Protein AF-0000000084650261 (afdb_homodimer)

Organism: NCBI:txid1178482

Foldseek 3Di:
DAEAAAAADDQVVCVQFFFKDFPVPADWDADPVRPDIDRPDRGDWFAADAPKDKDKDKDWDFADDPQDKDFKWKFFQGTKKKKFWPQLWKWKKWWAGADPDGDSVRIHMHIYRSGMMTIGGHRIIIHPTHTHDGTTMIIMMMMDDDDDGMDMDTDTYTYHYD/DAEAAAAADDQVVCVQFFFKDFPVPADWDADPVRPDIDRPDRGDWFAADAPKDKDKDKDWDFADDPQDKDFKWKFFQGIKKKKFWPQLWKWKKWWAHADPDGDSVRIHMHIYRSGMMTIGGHRIIIHPTHTHDGTTMIIMMMMDDDDDGMDMDTDTYTYHYD

Solvent-accessible surface area (backbone atoms only — not comparable to full-atom values): 16432 Å² total; per-residue (Å²): 118,47,79,41,61,21,37,81,65,44,53,77,83,38,50,82,39,32,30,52,35,43,77,90,83,47,68,66,48,69,38,81,93,60,48,23,37,35,25,67,62,42,33,82,66,40,54,44,74,52,77,39,38,58,30,32,27,37,39,40,31,54,44,55,64,84,67,37,74,39,63,43,35,32,25,25,67,38,18,13,44,29,44,32,41,39,72,46,40,30,34,50,45,40,36,29,56,57,66,96,64,83,55,78,88,58,50,47,41,25,31,44,85,13,74,43,24,41,24,38,33,50,27,21,30,27,47,73,91,38,28,41,93,39,72,30,48,26,46,29,45,30,53,42,55,61,76,91,51,71,49,76,46,80,41,52,32,39,36,39,79,106,118,47,79,43,61,21,37,80,64,46,53,78,83,38,50,81,38,34,29,54,36,45,75,90,82,47,69,67,48,69,37,82,93,60,48,23,37,36,26,67,62,43,35,82,66,40,55,45,74,52,76,38,36,60,31,31,29,37,40,41,31,55,44,54,62,84,67,36,75,40,61,42,34,32,25,24,68,38,18,13,46,28,45,32,40,38,74,46,40,30,34,50,44,40,37,28,55,56,64,96,63,83,55,77,87,59,50,47,41,26,31,44,84,14,75,44,23,39,25,37,33,51,27,22,31,27,47,74,91,38,28,40,92,40,74,28,47,25,46,30,45,31,52,43,56,61,78,90,51,71,48,74,46,80,42,51,34,40,36,40,79,109

Structure (mmCIF, N/CA/C/O backbone):
data_AF-0000000084650261-model_v1
#
loop_
_entity.id
_entity.type
_entity.pdbx_description
1 polymer 'Ureidoglycolate hydrolase'
#
loop_
_atom_site.group_PDB
_atom_site.id
_atom_site.type_symbol
_atom_site.label_atom_id
_atom_site.label_alt_id
_atom_site.label_comp_id
_atom_site.label_asym_id
_atom_site.label_entity_id
_atom_site.label_seq_id
_atom_site.pdbx_PDB_ins_code
_atom_site.Cartn_x
_atom_site.Cartn_y
_atom_site.Cartn_z
_atom_site.occupancy
_atom_site.B_iso_or_equiv
_atom_site.auth_seq_id
_atom_site.auth_comp_id
_atom_site.auth_asym_id
_atom_site.auth_atom_id
_atom_site.pdbx_PDB_model_num
ATOM 1 N N . MET A 1 1 ? 2.414 32.781 14.336 1 93.25 1 MET A N 1
ATOM 2 C CA . MET A 1 1 ? 2.82 31.625 13.562 1 93.25 1 MET A CA 1
ATOM 3 C C . MET A 1 1 ? 3.385 30.531 14.477 1 93.25 1 MET A C 1
ATOM 5 O O . MET A 1 1 ? 4.266 30.812 15.297 1 93.25 1 MET A O 1
ATOM 9 N N . LEU A 1 2 ? 2.787 29.422 14.422 1 97.56 2 LEU A N 1
ATOM 10 C CA . LEU A 1 2 ? 3.229 28.297 15.242 1 97.56 2 LEU A CA 1
ATOM 11 C C . LEU A 1 2 ? 4.586 27.781 14.773 1 97.56 2 LEU A C 1
ATOM 13 O O . LEU A 1 2 ? 4.805 27.594 13.57 1 97.56 2 LEU A O 1
ATOM 17 N N . GLU A 1 3 ? 5.5 27.672 15.68 1 98.31 3 GLU A N 1
ATOM 18 C CA . GLU A 1 3 ? 6.816 27.109 15.383 1 98.31 3 GLU A CA 1
ATOM 19 C C . GLU A 1 3 ? 6.918 25.656 15.875 1 98.31 3 GLU A C 1
ATOM 21 O O . GLU A 1 3 ? 6.738 25.391 17.062 1 98.31 3 GLU A O 1
ATOM 26 N N . LEU A 1 4 ? 7.246 24.766 14.969 1 98.62 4 LEU A N 1
ATOM 27 C CA . LEU A 1 4 ? 7.332 23.359 15.312 1 98.62 4 LEU A CA 1
ATOM 28 C C . LEU A 1 4 ? 8.695 22.781 14.938 1 98.62 4 LEU A C 1
ATOM 30 O O . LEU A 1 4 ? 9.25 23.125 13.891 1 98.62 4 LEU A O 1
ATOM 34 N N . VAL A 1 5 ? 9.203 21.922 15.797 1 98.62 5 VAL A N 1
ATOM 35 C CA . VAL A 1 5 ? 10.352 21.078 15.477 1 98.62 5 VAL A CA 1
ATOM 36 C C . VAL A 1 5 ? 9.906 19.625 15.305 1 98.62 5 VAL A C 1
ATOM 38 O O . VAL A 1 5 ? 9.422 19.016 16.25 1 98.62 5 VAL A O 1
ATOM 41 N N . ALA A 1 6 ? 10.078 19.109 14.125 1 98.75 6 ALA A N 1
ATOM 42 C CA . ALA A 1 6 ? 9.664 17.734 13.859 1 98.75 6 ALA A CA 1
ATOM 43 C C . ALA A 1 6 ? 10.508 16.75 14.656 1 98.75 6 ALA A C 1
ATOM 45 O O . ALA A 1 6 ? 11.742 16.812 14.633 1 98.75 6 ALA A O 1
ATOM 46 N N . GLN A 1 7 ? 9.867 15.914 15.32 1 98.5 7 GLN A N 1
ATOM 47 C CA . GLN A 1 7 ? 10.531 14.852 16.078 1 98.5 7 GLN A CA 1
ATOM 48 C C . GLN A 1 7 ? 10.547 13.547 15.289 1 98.5 7 GLN A C 1
ATOM 50 O O . GLN A 1 7 ? 9.719 13.344 14.398 1 98.5 7 GLN A O 1
ATOM 55 N N . PRO A 1 8 ? 11.508 12.617 15.656 1 98.56 8 PRO A N 1
ATOM 56 C CA . PRO A 1 8 ? 11.445 11.305 15.016 1 98.56 8 PRO A CA 1
ATOM 57 C C . PRO A 1 8 ? 10.102 10.609 15.219 1 98.56 8 PRO A C 1
ATOM 59 O O . PRO A 1 8 ? 9.539 10.664 16.312 1 98.56 8 PRO A O 1
ATOM 62 N N . LEU A 1 9 ? 9.609 9.984 14.227 1 98.75 9 LEU A N 1
ATOM 63 C CA . LEU A 1 9 ? 8.312 9.32 14.273 1 98.75 9 LEU A CA 1
ATOM 64 C C . LEU A 1 9 ? 8.391 8.016 15.055 1 98.75 9 LEU A C 1
ATOM 66 O O . LEU A 1 9 ? 9.266 7.188 14.797 1 98.75 9 LEU A O 1
ATOM 70 N N . THR A 1 10 ? 7.531 7.859 15.992 1 98.5 10 THR A N 1
ATOM 71 C CA . THR A 1 10 ? 7.348 6.59 16.688 1 98.5 10 THR A CA 1
ATOM 72 C C . THR A 1 10 ? 5.867 6.23 16.781 1 98.5 10 THR A C 1
ATOM 74 O O . THR A 1 10 ? 5.012 7.117 16.781 1 98.5 10 THR A O 1
ATOM 77 N N . ALA A 1 11 ? 5.617 4.945 16.891 1 98.31 11 ALA A N 1
ATOM 78 C CA . ALA A 1 11 ? 4.234 4.492 17 1 98.31 11 ALA A CA 1
ATOM 79 C C . ALA A 1 11 ? 3.57 5.066 18.25 1 98.31 11 ALA A C 1
ATOM 81 O O . ALA A 1 11 ? 2.408 5.477 18.219 1 98.31 11 ALA A O 1
ATOM 82 N N . GLU A 1 12 ? 4.301 5.074 19.281 1 97.94 12 GLU A N 1
ATOM 83 C CA . GLU A 1 12 ? 3.758 5.566 20.547 1 97.94 12 GLU A CA 1
ATOM 84 C C . GLU A 1 12 ? 3.385 7.043 20.438 1 97.94 12 GLU A C 1
ATOM 86 O O . GLU A 1 12 ? 2.279 7.438 20.812 1 97.94 12 GLU A O 1
ATOM 91 N N . ALA A 1 13 ? 4.242 7.891 19.953 1 98.12 13 ALA A N 1
ATOM 92 C CA . ALA A 1 13 ? 4.027 9.336 19.891 1 98.12 13 ALA A CA 1
ATOM 93 C C . ALA A 1 13 ? 2.928 9.68 18.891 1 98.12 13 ALA A C 1
ATOM 95 O O . ALA A 1 13 ? 2.295 10.734 18.984 1 98.12 13 ALA A O 1
ATOM 96 N N . PHE A 1 14 ? 2.656 8.758 17.969 1 98.62 14 PHE A N 1
ATOM 97 C CA . PHE A 1 14 ? 1.738 9.031 16.875 1 98.62 14 PHE A CA 1
ATOM 98 C C . PHE A 1 14 ? 0.378 8.398 17.125 1 98.62 14 PHE A C 1
ATOM 100 O O . PHE A 1 14 ? -0.564 8.602 16.359 1 98.62 14 PHE A O 1
ATOM 107 N N . SER A 1 15 ? 0.215 7.66 18.172 1 97.94 15 SER A N 1
ATOM 108 C CA . SER A 1 15 ? -0.92 6.781 18.438 1 97.94 15 SER A CA 1
ATOM 109 C C . SER A 1 15 ? -2.229 7.562 18.484 1 97.94 15 SER A C 1
ATOM 111 O O . SER A 1 15 ? -3.291 7.027 18.156 1 97.94 15 SER A O 1
ATOM 113 N N . ALA A 1 16 ? -2.189 8.828 18.844 1 97.5 16 ALA A N 1
ATOM 114 C CA . ALA A 1 16 ? -3.398 9.641 18.953 1 97.5 16 ALA A CA 1
ATOM 115 C C . ALA A 1 16 ? -3.92 10.039 17.578 1 97.5 16 ALA A C 1
ATOM 117 O O . ALA A 1 16 ? -5.062 10.477 17.438 1 97.5 16 ALA A O 1
ATOM 118 N N . PHE A 1 17 ? -3.133 9.898 16.562 1 98.75 17 PHE A N 1
ATOM 119 C CA . PHE A 1 17 ? -3.438 10.453 15.258 1 98.75 17 PHE A CA 1
ATOM 120 C C . PHE A 1 17 ? -3.699 9.344 14.242 1 98.75 17 PHE A C 1
ATOM 122 O O . PHE A 1 17 ? -4.348 9.578 13.219 1 98.75 17 PHE A O 1
ATOM 129 N N . GLY A 1 18 ? -3.146 8.195 14.492 1 98.56 18 GLY A N 1
ATOM 130 C CA . GLY A 1 18 ? -3.229 7.098 13.547 1 98.56 18 GLY A CA 1
ATOM 131 C C . GLY A 1 18 ? -2.205 6.008 13.797 1 98.56 18 GLY A C 1
ATOM 132 O O . GLY A 1 18 ? -1.921 5.672 14.953 1 98.56 18 GLY A O 1
ATOM 133 N N . ASP A 1 19 ? -1.792 5.418 12.703 1 98.75 19 ASP A N 1
ATOM 134 C CA . ASP A 1 19 ? -0.908 4.262 12.789 1 98.75 19 ASP A CA 1
ATOM 135 C C . ASP A 1 19 ? 0.419 4.531 12.078 1 98.75 19 ASP A C 1
ATOM 137 O O . ASP A 1 19 ? 0.452 5.203 11.047 1 98.75 19 ASP A O 1
ATOM 141 N N . VAL A 1 20 ? 1.504 3.994 12.688 1 98.88 20 VAL A N 1
ATOM 142 C CA . VAL A 1 20 ? 2.777 3.926 11.984 1 98.88 20 VAL A CA 1
ATOM 143 C C . VAL A 1 20 ? 2.93 2.557 11.32 1 98.88 20 VAL A C 1
ATOM 145 O O . VAL A 1 20 ? 2.707 1.525 11.961 1 98.88 20 VAL A O 1
ATOM 148 N N . ILE A 1 21 ? 3.184 2.527 10.07 1 98.81 21 ILE A N 1
ATOM 149 C CA . ILE A 1 21 ? 3.424 1.312 9.305 1 98.81 21 ILE A CA 1
ATOM 150 C C . ILE A 1 21 ? 4.926 1.053 9.203 1 98.81 21 ILE A C 1
ATOM 152 O O . ILE A 1 21 ? 5.633 1.74 8.461 1 98.81 21 ILE A O 1
ATOM 156 N N . ASP A 1 22 ? 5.363 0.101 9.953 1 98.5 22 ASP A N 1
ATOM 157 C CA . ASP A 1 22 ? 6.785 -0.201 10.094 1 98.5 22 ASP A CA 1
ATOM 158 C C . ASP A 1 22 ? 7.004 -1.657 10.5 1 98.5 22 ASP A C 1
ATOM 160 O O . ASP A 1 22 ? 6.594 -2.072 11.586 1 98.5 22 ASP A O 1
ATOM 164 N N . SER A 1 23 ? 7.668 -2.41 9.617 1 97.75 23 SER A N 1
ATOM 165 C CA . SER A 1 23 ? 7.836 -3.838 9.875 1 97.75 23 SER A CA 1
ATOM 166 C C . SER A 1 23 ? 8.938 -4.094 10.891 1 97.75 23 SER A C 1
ATOM 168 O O . SER A 1 23 ? 9.078 -5.207 11.406 1 97.75 23 SER A O 1
ATOM 170 N N . ARG A 1 24 ? 9.711 -3.125 11.234 1 97.38 24 ARG A N 1
ATOM 171 C CA . ARG A 1 24 ? 10.867 -3.328 12.109 1 97.38 24 ARG A CA 1
ATOM 172 C C . ARG A 1 24 ? 10.445 -3.322 13.578 1 97.38 24 ARG A C 1
ATOM 174 O O . ARG A 1 24 ? 11.172 -3.811 14.438 1 97.38 24 ARG A O 1
ATOM 181 N N . THR A 1 25 ? 9.242 -2.734 13.828 1 92.44 25 THR A N 1
ATOM 182 C CA . THR A 1 25 ? 8.852 -2.578 15.219 1 92.44 25 THR A CA 1
ATOM 183 C C . THR A 1 25 ? 7.496 -3.234 15.477 1 92.44 25 THR A C 1
ATOM 185 O O . THR A 1 25 ? 6.848 -2.959 16.484 1 92.44 25 THR A O 1
ATOM 188 N N . SER A 1 26 ? 7.059 -4.016 14.547 1 95.25 26 SER A N 1
ATOM 189 C CA . SER A 1 26 ? 5.727 -4.605 14.664 1 95.25 26 SER A CA 1
ATOM 190 C C . SER A 1 26 ? 5.809 -6.09 15 1 95.25 26 SER A C 1
ATOM 192 O O . SER A 1 26 ? 6.809 -6.746 14.703 1 95.25 26 SER A O 1
ATOM 194 N N . GLU A 1 27 ? 4.742 -6.531 15.648 1 95.19 27 GLU A N 1
ATOM 195 C CA . GLU A 1 27 ? 4.617 -7.977 15.82 1 95.19 27 GLU A CA 1
ATOM 196 C C . GLU A 1 27 ? 4.445 -8.672 14.477 1 95.19 27 GLU A C 1
ATOM 198 O O . GLU A 1 27 ? 3.973 -8.07 13.508 1 95.19 27 GLU A O 1
ATOM 203 N N . HIS A 1 28 ? 4.949 -9.883 14.469 1 96.94 28 HIS A N 1
ATOM 204 C CA . HIS A 1 28 ? 4.863 -10.648 13.227 1 96.94 28 HIS A CA 1
ATOM 205 C C . HIS A 1 28 ? 4.773 -12.148 13.516 1 96.94 28 HIS A C 1
ATOM 207 O O . HIS A 1 28 ? 5.016 -12.578 14.641 1 96.94 28 HIS A O 1
ATOM 213 N N . PHE A 1 29 ? 4.305 -12.906 12.555 1 98.25 29 PHE A N 1
ATOM 214 C CA . PHE A 1 29 ? 4.262 -14.359 12.625 1 98.25 29 PHE A CA 1
ATOM 215 C C . PHE A 1 29 ? 4.543 -14.969 11.258 1 98.25 29 PHE A C 1
ATOM 217 O O . PHE A 1 29 ? 4.312 -14.336 10.227 1 98.25 29 PHE A O 1
ATOM 224 N N . PRO A 1 30 ? 5.039 -16.188 11.242 1 98 30 PRO A N 1
ATOM 225 C CA . PRO A 1 30 ? 5.422 -16.812 9.977 1 98 30 PRO A CA 1
ATOM 226 C C . PRO A 1 30 ? 4.223 -17.344 9.195 1 98 30 PRO A C 1
ATOM 228 O O . PRO A 1 30 ? 3.264 -17.844 9.789 1 98 30 PRO A O 1
ATOM 231 N N . ILE A 1 31 ? 4.293 -17.203 7.938 1 97 31 ILE A N 1
ATOM 232 C CA . ILE A 1 31 ? 3.367 -17.828 6.996 1 97 31 ILE A CA 1
ATOM 233 C C . ILE A 1 31 ? 4.152 -18.5 5.863 1 97 31 ILE A C 1
ATOM 235 O O . ILE A 1 31 ? 5.379 -18.391 5.812 1 97 31 ILE A O 1
ATOM 239 N N . ASN A 1 32 ? 3.424 -19.234 4.93 1 95.12 32 ASN A N 1
ATOM 240 C CA . ASN A 1 32 ? 4.047 -19.891 3.791 1 95.12 32 ASN A CA 1
ATOM 241 C C . ASN A 1 32 ? 5.195 -20.797 4.227 1 95.12 32 ASN A C 1
ATOM 243 O O . ASN A 1 32 ? 6.309 -20.688 3.715 1 95.12 32 ASN A O 1
ATOM 247 N N . ALA A 1 33 ? 4.879 -21.609 5.215 1 94.06 33 ALA A N 1
ATOM 248 C CA . ALA A 1 33 ? 5.812 -22.609 5.742 1 94.06 33 ALA A CA 1
ATOM 249 C C . ALA A 1 33 ? 7.078 -21.938 6.27 1 94.06 33 ALA A C 1
ATOM 251 O O . ALA A 1 33 ? 8.18 -22.469 6.113 1 94.06 33 ALA A O 1
ATOM 252 N N . GLY A 1 34 ? 6.926 -20.703 6.719 1 95.56 34 GLY A N 1
ATOM 253 C CA . GLY A 1 34 ? 8.023 -20.016 7.375 1 95.56 34 GLY A CA 1
ATOM 254 C C . GLY A 1 34 ? 8.82 -19.125 6.438 1 95.56 34 GLY A C 1
ATOM 255 O O . GLY A 1 34 ? 9.711 -18.391 6.879 1 95.56 34 GLY A O 1
ATOM 256 N N . ARG A 1 35 ? 8.586 -19.141 5.191 1 96.12 35 ARG A N 1
ATOM 257 C CA . ARG A 1 35 ? 9.367 -18.391 4.211 1 96.12 35 ARG A CA 1
ATOM 258 C C . ARG A 1 35 ? 9.055 -16.906 4.27 1 96.12 35 ARG A C 1
ATOM 260 O O . ARG A 1 35 ? 9.82 -16.078 3.77 1 96.12 35 ARG A O 1
ATOM 267 N N . THR A 1 36 ? 7.914 -16.609 4.812 1 98.06 36 THR A N 1
ATOM 268 C CA . THR A 1 36 ? 7.453 -15.219 4.863 1 98.06 36 THR A CA 1
ATOM 269 C C . THR A 1 36 ? 7.059 -14.836 6.289 1 98.06 36 THR A C 1
ATOM 271 O O . THR A 1 36 ? 6.414 -15.617 6.992 1 98.06 36 THR A O 1
ATOM 274 N N . GLN A 1 37 ? 7.492 -13.664 6.727 1 98.5 37 GLN A N 1
ATOM 275 C CA . GLN A 1 37 ? 7 -13.047 7.953 1 98.5 37 GLN A CA 1
ATOM 276 C C . GLN A 1 37 ? 5.895 -12.039 7.656 1 98.5 37 GLN A C 1
ATOM 278 O O . GLN A 1 37 ? 6.082 -11.125 6.855 1 98.5 37 GLN A O 1
ATOM 283 N N . ARG A 1 38 ? 4.742 -12.305 8.25 1 98.62 38 ARG A N 1
ATOM 284 C CA . ARG A 1 38 ? 3.617 -11.391 8.078 1 98.62 38 ARG A CA 1
ATOM 285 C C . ARG A 1 38 ? 3.514 -10.422 9.25 1 98.62 38 ARG A C 1
ATOM 287 O O . ARG A 1 38 ? 3.348 -10.844 10.398 1 98.62 38 ARG A O 1
ATOM 294 N N . HIS A 1 39 ? 3.77 -9.141 9.008 1 98.81 39 HIS A N 1
ATOM 295 C CA . HIS A 1 39 ? 3.41 -8.062 9.922 1 98.81 39 HIS A CA 1
ATOM 296 C C . HIS A 1 39 ? 1.967 -7.617 9.703 1 98.81 39 HIS A C 1
ATOM 298 O O . HIS A 1 39 ? 1.678 -6.852 8.781 1 98.81 39 HIS A O 1
ATOM 304 N N . HIS A 1 40 ? 1.119 -8.07 10.602 1 98.31 40 HIS A N 1
ATOM 305 C CA . HIS A 1 40 ? -0.311 -8.188 10.336 1 98.31 40 HIS A CA 1
ATOM 306 C C . HIS A 1 40 ? -1.053 -6.926 10.773 1 98.31 40 HIS A C 1
ATOM 308 O O . HIS A 1 40 ? -0.878 -6.453 11.898 1 98.31 40 HIS A O 1
ATOM 314 N N . ASP A 1 41 ? -1.869 -6.398 9.82 1 98.12 41 ASP A N 1
ATOM 315 C CA . ASP A 1 41 ? -2.873 -5.395 10.156 1 98.12 41 ASP A CA 1
ATOM 316 C C . ASP A 1 41 ? -2.234 -4.184 10.828 1 98.12 41 ASP A C 1
ATOM 318 O O . ASP A 1 41 ? -2.635 -3.793 11.922 1 98.12 41 ASP A O 1
ATOM 322 N N . LEU A 1 42 ? -1.345 -3.549 10.078 1 98.62 42 LEU A N 1
ATOM 323 C CA . LEU A 1 42 ? -0.511 -2.484 10.625 1 98.62 42 LEU A CA 1
ATOM 324 C C . LEU A 1 42 ? -1.255 -1.153 10.617 1 98.62 42 LEU A C 1
ATOM 326 O O . LEU A 1 42 ? -0.83 -0.196 11.266 1 98.62 42 LEU A O 1
ATOM 330 N N . ALA A 1 43 ? -2.338 -1.012 9.875 1 98.31 43 ALA A N 1
ATOM 331 C CA . ALA A 1 43 ? -3.1 0.231 9.773 1 98.31 43 ALA A CA 1
ATOM 332 C C . ALA A 1 43 ? -4.594 -0.05 9.672 1 98.31 43 ALA A C 1
ATOM 334 O O . ALA A 1 43 ? -5.02 -0.889 8.875 1 98.31 43 ALA A O 1
ATOM 335 N N . ARG A 1 44 ? -5.387 0.677 10.453 1 96.5 44 ARG A N 1
ATOM 336 C CA . ARG A 1 44 ? -6.84 0.563 10.375 1 96.5 44 ARG A CA 1
ATOM 337 C C . ARG A 1 44 ? -7.395 1.387 9.219 1 96.5 44 ARG A C 1
ATOM 339 O O . ARG A 1 44 ? -7.418 2.617 9.281 1 96.5 44 ARG A O 1
ATOM 346 N N . VAL A 1 45 ? -7.898 0.694 8.211 1 98.69 45 VAL A N 1
ATOM 347 C CA . VAL A 1 45 ? -8.492 1.38 7.066 1 98.69 45 VAL A CA 1
ATOM 348 C C . VAL A 1 45 ? -9.961 1.688 7.363 1 98.69 45 VAL A C 1
ATOM 350 O O . VAL A 1 45 ? -10.75 0.782 7.641 1 98.69 45 VAL A O 1
ATOM 353 N N . GLU A 1 46 ? -10.281 2.941 7.328 1 98.31 46 GLU A N 1
ATOM 354 C CA . GLU A 1 46 ? -11.641 3.391 7.59 1 98.31 46 GLU A CA 1
ATOM 355 C C . GLU A 1 46 ? -12.281 3.965 6.328 1 98.31 46 GLU A C 1
ATOM 357 O O . GLU A 1 46 ? -11.766 4.922 5.742 1 98.31 46 GLU A O 1
ATOM 362 N N . THR A 1 47 ? -13.328 3.398 5.902 1 98.25 47 THR A N 1
ATOM 363 C CA . THR A 1 47 ? -14.156 3.912 4.816 1 98.25 47 THR A CA 1
ATOM 364 C C . THR A 1 47 ? -15.594 4.09 5.277 1 98.25 47 THR A C 1
ATOM 366 O O . THR A 1 47 ? -16.344 3.115 5.398 1 98.25 47 THR A O 1
ATOM 369 N N . LEU A 1 48 ? -15.922 5.285 5.492 1 97.75 48 LEU A N 1
ATOM 370 C CA . LEU A 1 48 ? -17.219 5.605 6.074 1 97.75 48 LEU A CA 1
ATOM 371 C C . LEU A 1 48 ? -18.109 6.309 5.059 1 97.75 48 LEU A C 1
ATOM 373 O O . LEU A 1 48 ? -17.625 6.801 4.035 1 97.75 48 LEU A O 1
ATOM 377 N N . GLY A 1 49 ? -19.438 6.375 5.277 1 97.25 49 GLY A N 1
ATOM 378 C CA . GLY A 1 49 ? -20.375 7.098 4.441 1 97.25 49 GLY A CA 1
ATOM 379 C C . GLY A 1 49 ? -20.953 6.25 3.322 1 97.25 49 GLY A C 1
ATOM 380 O O . GLY A 1 49 ? -20.828 5.023 3.338 1 97.25 49 GLY A O 1
ATOM 381 N N . ASP A 1 50 ? -21.562 6.855 2.363 1 97.12 50 ASP A N 1
ATOM 382 C CA . ASP A 1 50 ? -22.312 6.188 1.312 1 97.12 50 ASP A CA 1
ATOM 383 C C . ASP A 1 50 ? -21.406 5.719 0.185 1 97.12 50 ASP A C 1
ATOM 385 O O . ASP A 1 50 ? -20.531 6.469 -0.267 1 97.12 50 ASP A O 1
ATOM 389 N N . ASN A 1 51 ? -21.656 4.469 -0.24 1 97.31 51 ASN A N 1
ATOM 390 C CA . ASN A 1 51 ? -20.906 3.863 -1.34 1 97.31 51 ASN A CA 1
ATOM 391 C C . ASN A 1 51 ? -19.406 3.939 -1.107 1 97.31 51 ASN A C 1
ATOM 393 O O . ASN A 1 51 ? -18.641 4.215 -2.037 1 97.31 51 ASN A O 1
ATOM 397 N N . ALA A 1 52 ? -19.062 3.83 0.132 1 97.75 52 ALA A N 1
ATOM 398 C CA . ALA A 1 52 ? -17.656 3.938 0.511 1 97.75 52 ALA A CA 1
ATOM 399 C C . ALA A 1 52 ? -16.875 2.684 0.112 1 97.75 52 ALA A C 1
ATOM 401 O O . ALA A 1 52 ? -17.391 1.568 0.221 1 97.75 52 ALA A O 1
ATOM 402 N N . HIS A 1 53 ? -15.68 2.857 -0.338 1 97.88 53 HIS A N 1
ATOM 403 C CA . HIS A 1 53 ? -14.773 1.762 -0.658 1 97.88 53 HIS A CA 1
ATOM 404 C C . HIS A 1 53 ? -13.32 2.195 -0.523 1 97.88 53 HIS A C 1
ATOM 406 O O . HIS A 1 53 ? -13.031 3.389 -0.4 1 97.88 53 HIS A O 1
ATOM 412 N N . THR A 1 54 ? -12.477 1.256 -0.488 1 98.75 54 THR A N 1
ATOM 413 C CA . THR A 1 54 ? -11.047 1.523 -0.361 1 98.75 54 THR A CA 1
ATOM 414 C C . THR A 1 54 ? -10.414 1.749 -1.731 1 98.75 54 THR A C 1
ATOM 416 O O . THR A 1 54 ? -10.719 1.03 -2.686 1 98.75 54 THR A O 1
ATOM 419 N N . LEU A 1 55 ? -9.617 2.744 -1.807 1 98.12 55 LEU A N 1
ATOM 420 C CA . LEU A 1 55 ? -8.836 3.049 -3.004 1 98.12 55 LEU A CA 1
ATOM 421 C C . LEU A 1 55 ? -7.355 2.781 -2.77 1 98.12 55 LEU A C 1
ATOM 423 O O . LEU A 1 55 ? -6.852 2.977 -1.662 1 98.12 55 LEU A O 1
ATOM 427 N N . ILE A 1 56 ? -6.691 2.301 -3.834 1 98.88 56 ILE A N 1
ATOM 428 C CA . ILE A 1 56 ? -5.234 2.293 -3.889 1 98.88 56 ILE A CA 1
ATOM 429 C C . ILE A 1 56 ? -4.754 3.215 -5.004 1 98.88 56 ILE A C 1
ATOM 431 O O . ILE A 1 56 ? -5.125 3.039 -6.168 1 98.88 56 ILE A O 1
ATOM 435 N N . SER A 1 57 ? -3.99 4.199 -4.676 1 98.88 57 SER A N 1
ATOM 436 C CA . SER A 1 57 ? -3.428 5.164 -5.621 1 98.88 57 SER A CA 1
ATOM 437 C C . SER A 1 57 ? -1.932 5.352 -5.391 1 98.88 57 SER A C 1
ATOM 439 O O . SER A 1 57 ? -1.381 4.848 -4.406 1 98.88 57 SER A O 1
ATOM 441 N N . ILE A 1 58 ? -1.291 5.93 -6.324 1 98.88 58 ILE A N 1
ATOM 442 C CA . ILE A 1 58 ? 0.083 6.387 -6.148 1 98.88 58 ILE A CA 1
ATOM 443 C C . ILE A 1 58 ? 0.139 7.906 -6.281 1 98.88 58 ILE A C 1
ATOM 445 O O . ILE A 1 58 ? -0.469 8.484 -7.188 1 98.88 58 ILE A O 1
ATOM 449 N N . PHE A 1 59 ? 0.708 8.586 -5.297 1 98.88 59 PHE A N 1
ATOM 450 C CA . PHE A 1 59 ? 1.016 10.008 -5.352 1 98.88 59 PHE A CA 1
ATOM 451 C C . PHE A 1 59 ? 2.492 10.234 -5.66 1 98.88 59 PHE A C 1
ATOM 453 O O . PHE A 1 59 ? 3.361 9.648 -5.012 1 98.88 59 PHE A O 1
ATOM 460 N N . VAL A 1 60 ? 2.764 10.977 -6.645 1 98.75 60 VAL A N 1
ATOM 461 C CA . VAL A 1 60 ? 4.117 11.422 -6.965 1 98.75 60 VAL A CA 1
ATOM 462 C C . VAL A 1 60 ? 4.273 12.898 -6.633 1 98.75 60 VAL A C 1
ATOM 464 O O . VAL A 1 60 ? 3.699 13.758 -7.309 1 98.75 60 VAL A O 1
ATOM 467 N N . SER A 1 61 ? 5.109 13.18 -5.629 1 98.5 61 SER A N 1
ATOM 468 C CA . SER A 1 61 ? 5.129 14.523 -5.062 1 98.5 61 SER A CA 1
ATOM 469 C C . SER A 1 61 ? 6.516 15.156 -5.176 1 98.5 61 SER A C 1
ATOM 471 O O . SER A 1 61 ? 7.527 14.477 -4.965 1 98.5 61 SER A O 1
ATOM 473 N N . GLN A 1 62 ? 6.562 16.453 -5.477 1 98.31 62 GLN A N 1
ATOM 474 C CA . GLN A 1 62 ? 7.809 17.203 -5.473 1 98.31 62 GLN A CA 1
ATOM 475 C C . GLN A 1 62 ? 8.273 17.484 -4.047 1 98.31 62 GLN A C 1
ATOM 477 O O . GLN A 1 62 ? 7.461 17.75 -3.162 1 98.31 62 GLN A O 1
ATOM 482 N N . PRO A 1 63 ? 9.562 17.484 -3.877 1 98.38 63 PRO A N 1
ATOM 483 C CA . PRO A 1 63 ? 10.078 17.703 -2.521 1 98.38 63 PRO A CA 1
ATOM 484 C C . PRO A 1 63 ? 9.836 19.109 -2.012 1 98.38 63 PRO A C 1
ATOM 486 O O . PRO A 1 63 ? 9.836 20.062 -2.797 1 98.38 63 PRO A O 1
ATOM 489 N N . ILE A 1 64 ? 9.727 19.203 -0.72 1 97.88 64 ILE A N 1
ATOM 490 C CA . ILE A 1 64 ? 9.586 20.5 -0.077 1 97.88 64 ILE A CA 1
ATOM 491 C C . ILE A 1 64 ? 10.953 21 0.385 1 97.88 64 ILE A C 1
ATOM 493 O O . ILE A 1 64 ? 11.922 20.234 0.42 1 97.88 64 ILE A O 1
ATOM 497 N N . SER A 1 65 ? 10.953 22.297 0.69 1 96.75 65 SER A N 1
ATOM 498 C CA . SER A 1 65 ? 12.117 22.891 1.337 1 96.75 65 SER A CA 1
ATOM 499 C C . SER A 1 65 ? 11.852 23.172 2.812 1 96.75 65 SER A C 1
ATOM 501 O O . SER A 1 65 ? 10.703 23.328 3.223 1 96.75 65 SER A O 1
ATOM 503 N N . LEU A 1 66 ? 13.008 23.203 3.502 1 97.44 66 LEU A N 1
ATOM 504 C CA . LEU A 1 66 ? 12.914 23.562 4.91 1 97.44 66 LEU A CA 1
ATOM 505 C C . LEU A 1 66 ? 13.438 24.984 5.145 1 97.44 66 LEU A C 1
ATOM 507 O O . LEU A 1 66 ? 14.391 25.406 4.488 1 97.44 66 LEU A O 1
ATOM 511 N N . PRO A 1 67 ? 12.828 25.75 6.059 1 98.25 67 PRO A N 1
ATOM 512 C CA . PRO A 1 67 ? 11.695 25.328 6.879 1 98.25 67 PRO A CA 1
ATOM 513 C C . PRO A 1 67 ? 10.398 25.203 6.074 1 98.25 67 PRO A C 1
ATOM 515 O O . PRO A 1 67 ? 10.164 25.969 5.145 1 98.25 67 PRO A O 1
ATOM 518 N N . LEU A 1 68 ? 9.57 24.219 6.469 1 98.5 68 LEU A N 1
ATOM 519 C CA . LEU A 1 68 ? 8.258 24.031 5.844 1 98.5 68 LEU A CA 1
ATOM 520 C C . LEU A 1 68 ? 7.262 25.062 6.367 1 98.5 68 LEU A C 1
ATOM 522 O O . LEU A 1 68 ? 7.09 25.203 7.578 1 98.5 68 LEU A O 1
ATOM 526 N N . GLU A 1 69 ? 6.625 25.719 5.488 1 98 69 GLU A N 1
ATOM 527 C CA . GLU A 1 69 ? 5.598 26.672 5.863 1 98 69 GLU A CA 1
ATOM 528 C 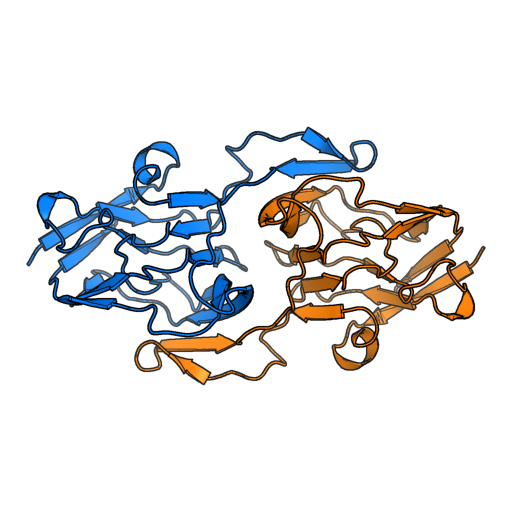C . GLU A 1 69 ? 4.207 26.188 5.469 1 98 69 GLU A C 1
ATOM 530 O O . GLU A 1 69 ? 3.979 25.812 4.316 1 98 69 GLU A O 1
ATOM 535 N N . LEU A 1 70 ? 3.381 26.188 6.449 1 97.88 70 LEU A N 1
ATOM 536 C CA . LEU A 1 70 ? 2.008 25.734 6.238 1 97.88 70 LEU A CA 1
ATOM 537 C C . LEU A 1 70 ? 1.026 26.891 6.414 1 97.88 70 LEU A C 1
ATOM 539 O O . LEU A 1 70 ? 1.212 27.734 7.285 1 97.88 70 LEU A O 1
ATOM 543 N N . THR A 1 71 ? -0.06 26.797 5.637 1 97.94 71 THR A N 1
ATOM 544 C CA . THR A 1 71 ? -1.097 27.812 5.773 1 97.94 71 THR A CA 1
ATOM 545 C C . THR A 1 71 ? -2.424 27.172 6.18 1 97.94 71 THR A C 1
ATOM 547 O O . THR A 1 71 ? -3.375 27.891 6.52 1 97.94 71 THR A O 1
ATOM 550 N N . PHE A 1 72 ? -2.52 25.922 6.188 1 98.12 72 PHE A N 1
ATOM 551 C CA . PHE A 1 72 ? -3.721 25.203 6.602 1 98.12 72 PHE A CA 1
ATOM 552 C C . PHE A 1 72 ? -3.408 23.734 6.895 1 98.12 72 PHE A C 1
ATOM 554 O O . PHE A 1 72 ? -2.326 23.25 6.559 1 98.12 72 PHE A O 1
ATOM 561 N N . LEU A 1 73 ? -4.203 23.109 7.582 1 98.62 73 LEU A N 1
ATOM 562 C CA . LEU A 1 73 ? -4.301 21.641 7.641 1 98.62 73 LEU A CA 1
ATOM 563 C C . LEU A 1 73 ? -5.613 21.172 7.031 1 98.62 73 LEU A C 1
ATOM 565 O O . LEU A 1 73 ? -6.559 21.953 6.887 1 98.62 73 LEU A O 1
ATOM 569 N N . GLU A 1 74 ? -5.641 19.922 6.672 1 98.69 74 GLU A N 1
ATOM 570 C CA . GLU A 1 74 ? -6.867 19.312 6.16 1 98.69 74 GLU A CA 1
ATOM 571 C C . GLU A 1 74 ? -7.215 18.047 6.938 1 98.69 74 GLU A C 1
ATOM 573 O O . GLU A 1 74 ? -6.391 17.531 7.695 1 98.69 74 GLU A O 1
ATOM 578 N N . ARG A 1 75 ? -8.438 17.594 6.82 1 98.75 75 ARG A N 1
ATOM 579 C CA . ARG A 1 75 ? -8.867 16.297 7.363 1 98.75 75 ARG A CA 1
ATOM 580 C C . ARG A 1 75 ? -9.867 15.625 6.438 1 98.75 75 ARG A C 1
ATOM 582 O O . ARG A 1 75 ? -10.516 16.281 5.625 1 98.75 75 ARG A O 1
ATOM 589 N N . HIS A 1 76 ? -9.93 14.32 6.48 1 98.62 76 HIS A N 1
ATOM 590 C CA . HIS A 1 76 ? -10.93 13.484 5.832 1 98.62 76 HIS A CA 1
ATOM 591 C C . HIS A 1 76 ? -11.859 12.836 6.855 1 98.62 76 HIS A C 1
ATOM 593 O O . HIS A 1 76 ? -11.523 11.797 7.434 1 98.62 76 HIS A O 1
ATOM 599 N N . PRO A 1 77 ? -13.031 13.43 7.074 1 98.19 77 PRO A N 1
ATOM 600 C CA . PRO A 1 77 ? -13.898 12.945 8.156 1 98.19 77 PRO A CA 1
ATOM 601 C C . PRO A 1 77 ? -14.461 11.555 7.883 1 98.19 77 PRO A C 1
ATOM 603 O O . PRO A 1 77 ? -14.883 10.859 8.812 1 98.19 77 PRO A O 1
ATOM 606 N N . GLN A 1 78 ? -14.43 11.109 6.641 1 98.44 78 GLN A N 1
ATOM 607 C CA . GLN A 1 78 ? -15.125 9.867 6.309 1 98.44 78 GLN A CA 1
ATOM 608 C C . GLN A 1 78 ? -14.133 8.758 5.957 1 98.44 78 GLN A C 1
ATOM 610 O O . GLN A 1 78 ? -14.531 7.684 5.512 1 98.44 78 GLN A O 1
ATOM 615 N N . GLY A 1 79 ? -12.891 9.016 6.199 1 98.62 79 GLY A N 1
ATOM 616 C CA . GLY A 1 79 ? -11.961 7.965 5.812 1 98.62 79 GLY A CA 1
ATOM 617 C C . GLY A 1 79 ? -10.562 8.18 6.359 1 98.62 79 GLY A C 1
ATOM 618 O O . GLY A 1 79 ? -10.117 9.312 6.512 1 98.62 79 GLY A O 1
ATOM 619 N N . SER A 1 80 ? -9.93 7.09 6.602 1 98.81 80 SER A N 1
ATOM 620 C CA . SER A 1 80 ? -8.5 7.145 6.871 1 98.81 80 SER A CA 1
ATOM 621 C C . SER A 1 80 ? -7.699 7.375 5.59 1 98.81 80 SER A C 1
ATOM 623 O O . SER A 1 80 ? -8.25 7.289 4.488 1 98.81 80 SER A O 1
ATOM 625 N N . GLN A 1 81 ? -6.488 7.715 5.688 1 98.88 81 GLN A N 1
ATOM 626 C CA . GLN A 1 81 ? -5.594 7.91 4.551 1 98.88 81 GLN A CA 1
ATOM 627 C C . GLN A 1 81 ? -4.168 7.488 4.895 1 98.88 81 GLN A C 1
ATOM 629 O O . GLN A 1 81 ? -3.529 8.086 5.762 1 98.88 81 GLN A O 1
ATOM 634 N N . ALA A 1 82 ? -3.684 6.457 4.242 1 98.94 82 ALA A N 1
ATOM 635 C CA . ALA A 1 82 ? -2.355 5.906 4.488 1 98.94 82 ALA A CA 1
ATOM 636 C C . ALA A 1 82 ? -1.368 6.352 3.414 1 98.94 82 ALA A C 1
ATOM 638 O O . ALA A 1 82 ? -1.719 6.43 2.234 1 98.94 82 ALA A O 1
ATOM 639 N N . PHE A 1 83 ? -0.152 6.68 3.787 1 98.94 83 PHE A N 1
ATOM 640 C CA . PHE A 1 83 ? 0.971 6.965 2.9 1 98.94 83 PHE A CA 1
ATOM 641 C C . PHE A 1 83 ? 2.137 6.027 3.188 1 98.94 83 PHE A C 1
ATOM 643 O O . PHE A 1 83 ? 2.611 5.945 4.32 1 98.94 83 PHE A O 1
ATOM 650 N N . MET A 1 84 ? 2.562 5.281 2.221 1 98.94 84 MET A N 1
ATOM 651 C CA . MET A 1 84 ? 3.754 4.438 2.307 1 98.94 84 MET A CA 1
ATOM 652 C C . MET A 1 84 ? 4.758 4.805 1.221 1 98.94 84 MET A C 1
ATOM 654 O O . MET A 1 84 ? 4.445 4.734 0.031 1 98.94 84 MET A O 1
ATOM 658 N N . PRO A 1 85 ? 5.984 5.258 1.612 1 98.88 85 PRO A N 1
ATOM 659 C CA . PRO A 1 85 ? 6.977 5.559 0.578 1 98.88 85 PRO A CA 1
ATOM 660 C C . PRO A 1 85 ? 7.414 4.316 -0.195 1 98.88 85 PRO A C 1
ATOM 662 O O . PRO A 1 85 ? 7.562 3.24 0.389 1 98.88 85 PRO A O 1
ATOM 665 N N . LEU A 1 86 ? 7.672 4.48 -1.512 1 98.69 86 LEU A N 1
ATOM 666 C CA . LEU A 1 86 ? 7.965 3.32 -2.348 1 98.69 86 LEU A CA 1
ATOM 667 C C . LEU A 1 86 ? 9.453 3.238 -2.662 1 98.69 86 LEU A C 1
ATOM 669 O O . LEU A 1 86 ? 9.93 2.225 -3.178 1 98.69 86 LEU A O 1
ATOM 673 N N . HIS A 1 87 ? 10.18 4.281 -2.34 1 97.69 87 HIS A N 1
ATOM 674 C CA . HIS A 1 87 ? 11.617 4.309 -2.592 1 97.69 87 HIS A CA 1
ATOM 675 C C . HIS A 1 87 ? 12.375 4.883 -1.397 1 97.69 87 HIS A C 1
ATOM 677 O O . HIS A 1 87 ? 13.352 5.609 -1.569 1 97.69 87 HIS A O 1
ATOM 683 N N . GLU A 1 88 ? 11.82 4.695 -0.207 1 97.88 88 GLU A N 1
ATOM 684 C CA . GLU A 1 88 ? 12.445 5.07 1.058 1 97.88 88 GLU A CA 1
ATOM 685 C C . GLU A 1 88 ? 12.562 6.59 1.187 1 97.88 88 GLU A C 1
ATOM 687 O O . GLU A 1 88 ? 13.578 7.102 1.648 1 97.88 88 GLU A O 1
ATOM 692 N N . GLU A 1 89 ? 11.602 7.262 0.718 1 98.5 89 GLU A N 1
ATOM 693 C CA . GLU A 1 89 ? 11.562 8.711 0.876 1 98.5 89 GLU A CA 1
ATOM 694 C C . GLU A 1 89 ? 11.227 9.102 2.312 1 98.5 89 GLU A C 1
ATOM 696 O O . GLU A 1 89 ? 10.305 8.539 2.914 1 98.5 89 GLU A O 1
ATOM 701 N N . ARG A 1 90 ? 11.984 10.039 2.846 1 98.75 90 ARG A N 1
ATOM 702 C CA . ARG A 1 90 ? 11.594 10.664 4.109 1 98.75 90 ARG A CA 1
ATOM 703 C C . ARG A 1 90 ? 10.539 11.742 3.887 1 98.75 90 ARG A C 1
ATOM 705 O O . ARG A 1 90 ? 10.523 12.398 2.846 1 98.75 90 ARG A O 1
ATOM 712 N N . PHE A 1 91 ? 9.68 11.922 4.824 1 98.81 91 PHE A N 1
ATOM 713 C CA . PHE A 1 91 ? 8.703 13 4.703 1 98.81 91 PHE A CA 1
ATOM 714 C C . PHE A 1 91 ? 8.305 13.531 6.074 1 98.81 91 PHE A C 1
ATOM 716 O O . PHE A 1 91 ? 8.492 12.852 7.086 1 98.81 91 PHE A O 1
ATOM 723 N N . VAL A 1 92 ? 7.887 14.773 6.133 1 98.88 92 VAL A N 1
ATOM 724 C CA . VAL A 1 92 ? 7.449 15.469 7.336 1 98.88 92 VAL A CA 1
ATOM 725 C C . VAL A 1 92 ? 5.945 15.297 7.52 1 98.88 92 VAL A C 1
ATOM 727 O O . VAL A 1 92 ? 5.184 15.375 6.555 1 98.88 92 VAL A O 1
ATOM 730 N N . ILE A 1 93 ? 5.551 15.031 8.711 1 98.88 93 ILE A N 1
ATOM 731 C CA . ILE A 1 93 ? 4.156 14.852 9.102 1 98.88 93 ILE A CA 1
ATOM 732 C C . ILE A 1 93 ? 3.752 15.938 10.094 1 98.88 93 ILE A C 1
ATOM 734 O O . ILE A 1 93 ? 4.434 16.156 11.102 1 98.88 93 ILE A O 1
ATOM 738 N N . VAL A 1 94 ? 2.744 16.656 9.828 1 98.94 94 VAL A N 1
ATOM 739 C CA . VAL A 1 94 ? 2.154 17.594 10.766 1 98.94 94 VAL A CA 1
ATOM 740 C C . VAL A 1 94 ? 0.695 17.234 11.023 1 98.94 94 VAL A C 1
ATOM 742 O O . VAL A 1 94 ? -0.098 17.109 10.086 1 98.94 94 VAL A O 1
ATOM 745 N N . VAL A 1 95 ? 0.381 17.047 12.32 1 98.94 95 VAL A N 1
ATOM 746 C CA . VAL A 1 95 ? -0.938 16.5 12.641 1 98.94 95 VAL A CA 1
ATOM 747 C C . VAL A 1 95 ? -1.513 17.219 13.859 1 98.94 95 VAL A C 1
ATOM 749 O O . VAL A 1 95 ? -0.77 17.812 14.641 1 98.94 95 VAL A O 1
ATOM 752 N N . ALA A 1 96 ? -2.76 17.141 13.953 1 98.81 96 ALA A N 1
ATOM 753 C CA . ALA A 1 96 ? -3.541 17.5 15.141 1 98.81 96 ALA A CA 1
ATOM 754 C C . ALA A 1 96 ? -4.703 16.531 15.344 1 98.81 96 ALA A C 1
ATOM 756 O O . ALA A 1 96 ? -5.152 15.891 14.391 1 98.81 96 ALA A O 1
ATOM 757 N N . PRO A 1 97 ? -5.148 16.328 16.578 1 98.12 97 PRO A N 1
ATOM 758 C CA . PRO A 1 97 ? -6.23 15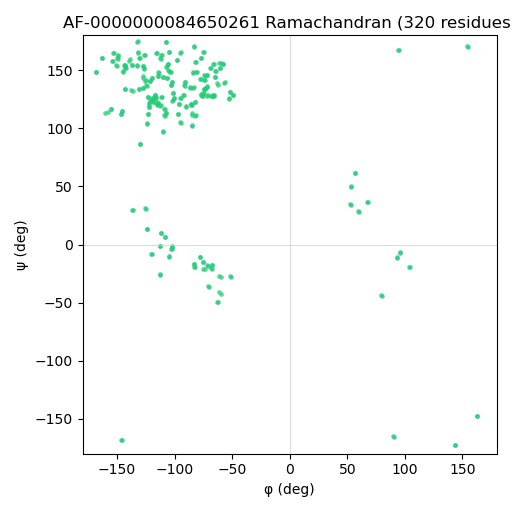.383 16.828 1 98.12 97 PRO A CA 1
ATOM 759 C C . PRO A 1 97 ? -7.52 15.75 16.094 1 98.12 97 PRO A C 1
ATOM 761 O O . PRO A 1 97 ? -7.703 16.906 15.703 1 98.12 97 PRO A O 1
ATOM 764 N N . PRO A 1 98 ? -8.32 14.703 15.898 1 97.06 98 PRO A N 1
ATOM 765 C CA . PRO A 1 98 ? -9.633 15.023 15.328 1 97.06 98 PRO A CA 1
ATOM 766 C C . PRO A 1 98 ? -10.422 16.016 16.188 1 97.06 98 PRO A C 1
ATOM 768 O O . PRO A 1 98 ? -10.234 16.062 17.406 1 97.06 98 PRO A O 1
ATOM 771 N N . GLY A 1 99 ? -11.336 16.734 15.531 1 94.69 99 GLY A N 1
ATOM 772 C CA . GLY A 1 99 ? -12.156 17.734 16.203 1 94.69 99 GLY A CA 1
ATOM 773 C C . GLY A 1 99 ? -12.648 18.812 15.258 1 94.69 99 GLY A C 1
ATOM 774 O O . GLY A 1 99 ? -12.203 18.906 14.117 1 94.69 99 GLY A O 1
ATOM 775 N N . GLU A 1 100 ? -13.516 19.609 15.711 1 95.5 100 GLU A N 1
ATOM 776 C CA . GLU A 1 100 ? -14.086 20.688 14.898 1 95.5 100 GLU A CA 1
ATOM 777 C C . GLU A 1 100 ? -13.07 21.781 14.633 1 95.5 100 GLU A C 1
ATOM 779 O O . GLU A 1 100 ? -13.047 22.359 13.547 1 95.5 100 GLU A O 1
ATOM 784 N N . ASN A 1 101 ? -12.258 22 15.672 1 96.38 101 ASN A N 1
ATOM 785 C CA . ASN A 1 101 ? -11.234 23.047 15.555 1 96.38 101 ASN A CA 1
ATOM 786 C C . ASN A 1 101 ? -9.852 22.5 15.914 1 96.38 101 ASN A C 1
ATOM 788 O O . ASN A 1 101 ? -9.727 21.562 16.688 1 96.38 101 ASN A O 1
ATOM 792 N N . ILE A 1 102 ? -8.859 23.141 15.352 1 98.12 102 ILE A N 1
ATOM 793 C CA . ILE A 1 102 ? -7.48 22.797 15.656 1 98.12 102 ILE A CA 1
ATOM 794 C C . ILE A 1 102 ? -6.988 23.625 16.844 1 98.12 102 ILE A C 1
ATOM 796 O O . ILE A 1 102 ? -6.977 24.859 16.781 1 98.12 102 ILE A O 1
ATOM 800 N N . ASP A 1 103 ? -6.645 23 17.859 1 97.12 103 ASP A N 1
ATOM 801 C CA . ASP A 1 103 ? -5.914 23.656 18.938 1 97.12 103 ASP A CA 1
ATOM 802 C C . ASP A 1 103 ? -4.414 23.672 18.641 1 97.12 103 ASP A C 1
ATOM 804 O O . ASP A 1 103 ? -3.766 22.625 18.625 1 97.12 103 ASP A O 1
ATOM 808 N N . PRO A 1 104 ? -3.896 24.859 18.422 1 97.25 104 PRO A N 1
ATOM 809 C CA . PRO A 1 104 ? -2.473 24.938 18.094 1 97.25 104 PRO A CA 1
ATOM 810 C C . PRO A 1 104 ? -1.59 24.203 19.094 1 97.25 104 PRO A C 1
ATOM 812 O O . PRO A 1 104 ? -0.527 23.688 18.734 1 97.25 104 PRO A O 1
ATOM 815 N N . ALA A 1 105 ? -2.051 24.094 20.297 1 97 105 ALA A N 1
ATOM 816 C CA . ALA A 1 105 ? -1.258 23.469 21.344 1 97 105 ALA A CA 1
ATOM 817 C C . ALA A 1 105 ? -1.161 21.969 21.141 1 97 105 ALA A C 1
ATOM 819 O O . ALA A 1 105 ? -0.287 21.312 21.703 1 97 105 ALA A O 1
ATOM 820 N N . ASP A 1 106 ? -2.02 21.406 20.344 1 97.81 106 ASP A N 1
ATOM 821 C CA . ASP A 1 106 ? -2.07 19.969 20.156 1 97.81 106 ASP A CA 1
ATOM 822 C C . ASP A 1 106 ? -1.425 19.562 18.844 1 97.81 106 ASP A C 1
ATOM 824 O O . ASP A 1 106 ? -1.361 18.375 18.516 1 97.81 106 ASP A O 1
ATOM 828 N N . VAL A 1 107 ? -0.975 20.531 18.094 1 98.75 107 VAL A N 1
ATOM 829 C CA . VAL A 1 107 ? -0.346 20.234 16.797 1 98.75 107 VAL A CA 1
ATOM 830 C C . VAL A 1 107 ? 1.046 19.656 17.031 1 98.75 107 VAL A C 1
ATOM 832 O O . VAL A 1 107 ? 1.799 20.141 17.875 1 98.75 107 VAL A O 1
ATOM 835 N N . ARG A 1 108 ? 1.364 18.609 16.359 1 98.75 108 ARG A N 1
ATOM 836 C CA . ARG A 1 108 ? 2.66 17.938 16.422 1 98.75 108 ARG A CA 1
ATOM 837 C C . ARG A 1 108 ? 3.273 17.781 15.039 1 98.75 108 ARG A C 1
ATOM 839 O O . ARG A 1 108 ? 2.553 17.703 14.039 1 98.75 108 ARG A O 1
ATOM 846 N N . ALA A 1 109 ? 4.562 17.734 14.984 1 98.88 109 ALA A N 1
ATOM 847 C CA . ALA A 1 109 ? 5.312 17.469 13.758 1 98.88 109 ALA A CA 1
ATOM 848 C C . ALA A 1 109 ? 6.254 16.281 13.938 1 98.88 109 ALA A C 1
ATOM 850 O O . ALA A 1 109 ? 6.898 16.156 14.984 1 98.88 109 ALA A O 1
ATOM 851 N N . PHE 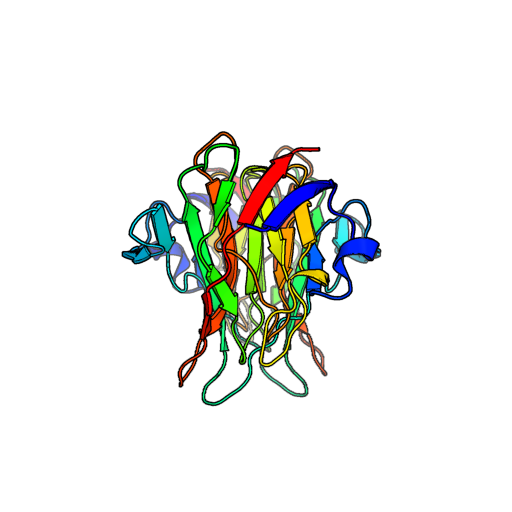A 1 110 ? 6.289 15.461 12.977 1 98.88 110 PHE A N 1
ATOM 852 C CA . PHE A 1 110 ? 7.172 14.305 12.961 1 98.88 110 PHE A CA 1
ATOM 853 C C . PHE A 1 110 ? 7.934 14.227 11.641 1 98.88 110 PHE A C 1
ATOM 855 O O . PHE A 1 110 ? 7.535 14.844 10.656 1 98.88 110 PHE A O 1
ATOM 862 N N . VAL A 1 111 ? 8.992 13.508 11.656 1 98.88 111 VAL A N 1
ATOM 863 C CA . VAL A 1 111 ? 9.727 13.18 10.43 1 98.88 111 VAL A CA 1
ATOM 864 C C . VAL A 1 111 ? 10 11.68 10.375 1 98.88 111 VAL A C 1
ATOM 866 O O . VAL A 1 111 ? 10.359 11.07 11.391 1 98.88 111 VAL A O 1
ATOM 869 N N . THR A 1 112 ? 9.75 11.117 9.227 1 98.75 112 THR A N 1
ATOM 870 C CA . THR A 1 112 ? 9.992 9.688 9.039 1 98.75 112 THR A CA 1
ATOM 871 C C . THR A 1 112 ? 11.453 9.43 8.695 1 98.75 112 THR A C 1
ATOM 873 O O . THR A 1 112 ? 12.203 10.359 8.375 1 98.75 112 THR A O 1
ATOM 876 N N . ASP A 1 113 ? 11.852 8.148 8.695 1 98.19 113 ASP A N 1
ATOM 877 C CA . ASP A 1 113 ? 13.25 7.816 8.453 1 98.19 113 ASP A CA 1
ATOM 878 C C . ASP A 1 113 ? 13.43 7.18 7.074 1 98.19 113 ASP A C 1
ATOM 880 O O . ASP A 1 113 ? 14.477 6.594 6.785 1 98.19 113 ASP A O 1
ATOM 884 N N . GLY A 1 114 ? 12.383 7.152 6.297 1 97.94 114 GLY A N 1
ATOM 885 C CA . GLY A 1 114 ? 12.445 6.621 4.941 1 97.94 114 GLY A CA 1
ATOM 886 C C . GLY A 1 114 ? 11.828 5.242 4.812 1 97.94 114 GLY A C 1
ATOM 887 O O . GLY A 1 114 ? 11.5 4.805 3.709 1 97.94 114 GLY A O 1
ATOM 888 N N . ARG A 1 115 ? 11.68 4.539 5.949 1 97.75 115 ARG A N 1
ATOM 889 C CA . ARG A 1 115 ? 11.156 3.178 5.902 1 97.75 115 ARG A CA 1
ATOM 890 C C . ARG A 1 115 ? 9.781 3.096 6.555 1 97.75 115 ARG A C 1
ATOM 892 O O . ARG A 1 115 ? 9.156 2.031 6.57 1 97.75 115 ARG A O 1
ATOM 899 N N . GLN A 1 116 ? 9.344 4.223 7.047 1 98.75 116 GLN A N 1
ATOM 900 C CA . GLN A 1 116 ? 8.07 4.285 7.754 1 98.75 116 GLN A CA 1
ATOM 901 C C . GLN A 1 116 ? 6.977 4.887 6.871 1 98.75 116 GLN A C 1
ATOM 903 O O . GLN A 1 116 ? 7.223 5.844 6.141 1 98.75 116 GLN A O 1
ATOM 908 N N . GLY A 1 117 ? 5.797 4.238 6.945 1 98.81 117 GLY A N 1
ATOM 909 C CA . GLY A 1 117 ? 4.574 4.879 6.496 1 98.81 117 GLY A CA 1
ATOM 910 C C . GLY A 1 117 ? 3.66 5.289 7.633 1 98.81 117 GLY A C 1
ATOM 911 O O . GLY A 1 117 ? 3.953 5.02 8.797 1 98.81 117 GLY A O 1
ATOM 912 N N . VAL A 1 118 ? 2.564 6.004 7.289 1 98.94 118 VAL A N 1
ATOM 913 C CA . VAL A 1 118 ? 1.582 6.387 8.297 1 98.94 118 VAL A CA 1
ATOM 914 C C . VAL A 1 118 ? 0.172 6.172 7.754 1 98.94 118 VAL A C 1
ATOM 916 O O . VAL A 1 118 ? -0.029 6.121 6.535 1 98.94 118 VAL A O 1
ATOM 919 N N . ASN A 1 119 ? -0.76 5.969 8.617 1 98.94 119 ASN A N 1
ATOM 920 C CA . ASN A 1 119 ? -2.195 6.016 8.359 1 98.94 119 ASN A CA 1
ATOM 921 C C . ASN A 1 119 ? -2.896 7.016 9.273 1 98.94 119 ASN A C 1
ATOM 923 O O . ASN A 1 119 ? -2.951 6.82 10.492 1 98.94 119 ASN A O 1
ATOM 927 N N . TYR A 1 120 ? -3.404 8.117 8.68 1 98.88 120 TYR A N 1
ATOM 928 C CA . TYR A 1 120 ? -4.215 9.062 9.445 1 98.88 120 TYR A CA 1
ATOM 929 C C . TYR A 1 120 ? -5.609 8.5 9.695 1 98.88 120 TYR A C 1
ATOM 931 O O . TYR A 1 120 ? -6.301 8.094 8.758 1 98.88 120 TYR A O 1
ATOM 939 N N . ARG A 1 121 ? -6.059 8.531 10.906 1 98.56 121 ARG A N 1
ATOM 940 C CA . ARG A 1 121 ? -7.43 8.148 11.219 1 98.56 121 ARG A CA 1
ATOM 941 C C . ARG A 1 121 ? -8.43 9.125 10.602 1 98.56 121 ARG A C 1
ATOM 943 O O . ARG A 1 121 ? -8.102 10.289 10.375 1 98.56 121 ARG A O 1
ATOM 950 N N . ALA A 1 122 ? -9.617 8.578 10.398 1 98.56 122 ALA A N 1
ATOM 951 C CA . ALA A 1 122 ? -10.68 9.461 9.922 1 98.56 122 ALA A CA 1
ATOM 952 C C . ALA A 1 122 ? -10.82 10.688 10.82 1 98.56 122 ALA A C 1
ATOM 954 O O . ALA A 1 122 ? -10.859 10.562 12.047 1 98.56 122 ALA A O 1
ATOM 955 N N . GLY A 1 123 ? -10.742 11.812 10.211 1 98.5 123 GLY A N 1
ATOM 956 C CA . GLY A 1 123 ? -10.984 13.039 10.953 1 98.5 123 GLY A CA 1
ATOM 957 C C . GLY A 1 123 ? -9.711 13.664 11.5 1 98.5 123 GLY A C 1
ATOM 958 O O . GLY A 1 123 ? -9.734 14.797 11.992 1 98.5 123 GLY A O 1
ATOM 959 N N . THR A 1 124 ? -8.602 12.992 11.477 1 98.81 124 THR A N 1
ATOM 960 C CA . THR A 1 124 ? -7.336 13.547 11.938 1 98.81 124 THR A CA 1
ATOM 961 C C . THR A 1 124 ? -6.891 14.695 11.039 1 98.81 124 THR A C 1
ATOM 963 O O . THR A 1 124 ? -6.887 14.562 9.812 1 98.81 124 THR A O 1
ATOM 966 N N . TRP A 1 125 ? -6.59 15.844 11.648 1 98.88 125 TRP A N 1
ATOM 967 C CA . TRP A 1 125 ? -6.016 16.953 10.891 1 98.88 125 TRP A CA 1
ATOM 968 C C . TRP A 1 125 ? -4.574 16.656 10.5 1 98.88 125 TRP A C 1
ATOM 970 O O . TRP A 1 125 ? -3.797 16.141 11.305 1 98.88 125 TRP A O 1
ATOM 980 N N . HIS A 1 126 ? -4.297 16.953 9.305 1 98.88 126 HIS A N 1
ATOM 981 C CA . HIS A 1 126 ? -2.926 16.734 8.867 1 98.88 126 HIS A CA 1
ATOM 982 C C . HIS A 1 126 ? -2.553 17.672 7.727 1 98.88 126 HIS A C 1
ATOM 984 O O . HIS A 1 126 ? -3.428 18.219 7.047 1 98.88 126 HIS A O 1
ATOM 990 N N . ALA A 1 127 ? -1.264 17.906 7.539 1 98.62 127 ALA A N 1
ATOM 991 C CA . ALA A 1 127 ? -0.759 18.672 6.398 1 98.62 127 ALA A CA 1
ATOM 992 C C . ALA A 1 127 ? -0.758 17.828 5.129 1 98.62 127 ALA A C 1
ATOM 994 O O . ALA A 1 127 ? -0.822 16.594 5.199 1 98.62 127 ALA A O 1
ATOM 995 N N . ILE A 1 128 ? -0.705 18.484 4.02 1 97.62 128 ILE A N 1
ATOM 996 C CA . ILE A 1 128 ? -0.505 17.766 2.764 1 97.62 128 ILE A CA 1
ATOM 997 C C . ILE A 1 128 ? 0.827 17.016 2.799 1 97.62 128 ILE A C 1
ATOM 999 O O . ILE A 1 128 ? 1.734 17.391 3.545 1 97.62 128 ILE A O 1
ATOM 1003 N N . GLN A 1 129 ? 0.844 15.977 2.066 1 96.5 129 GLN A N 1
ATOM 1004 C CA . GLN A 1 129 ? 2.055 15.172 1.989 1 96.5 129 GLN A CA 1
ATOM 1005 C C . GLN A 1 129 ? 3.279 16.031 1.712 1 96.5 129 GLN A C 1
ATOM 1007 O O . GLN A 1 129 ? 3.293 16.812 0.755 1 96.5 129 GLN A O 1
ATOM 1012 N N . SER A 1 130 ? 4.379 15.922 2.51 1 98.25 130 SER A N 1
ATOM 1013 C CA . SER A 1 130 ? 5.559 16.781 2.467 1 98.25 130 SER A CA 1
ATOM 1014 C C . SER A 1 130 ? 6.84 15.953 2.418 1 98.25 130 SER A C 1
ATOM 1016 O O . SER A 1 130 ? 7.496 15.758 3.441 1 98.25 130 SER A O 1
ATOM 1018 N N . VAL A 1 131 ? 7.254 15.57 1.231 1 98.75 131 VAL A N 1
ATOM 1019 C CA . VAL A 1 131 ? 8.406 14.695 1.026 1 98.75 131 VAL A CA 1
ATOM 1020 C C . VAL A 1 131 ? 9.688 15.523 1.033 1 98.75 131 VAL A C 1
ATOM 1022 O O . VAL A 1 131 ? 9.695 16.672 0.589 1 98.75 131 VAL A O 1
ATOM 1025 N N . LEU A 1 132 ? 10.75 14.93 1.499 1 98.5 132 LEU A N 1
ATOM 1026 C CA . LEU A 1 132 ? 12.039 15.594 1.648 1 98.5 132 LEU A CA 1
ATOM 1027 C C . LEU A 1 132 ? 13.016 15.148 0.563 1 98.5 132 LEU A C 1
ATOM 1029 O O . LEU A 1 132 ? 12.906 14.039 0.046 1 98.5 132 LEU A O 1
ATOM 1033 N N . GLU A 1 133 ? 13.938 15.969 0.122 1 97.75 133 GLU A N 1
ATOM 1034 C CA . GLU A 1 133 ? 15.211 15.703 -0.554 1 97.75 133 GLU A CA 1
ATOM 1035 C C . GLU A 1 133 ? 14.992 15.43 -2.039 1 97.75 133 GLU A C 1
ATOM 1037 O O . GLU A 1 133 ? 15.727 15.938 -2.885 1 97.75 133 GLU A O 1
ATOM 1042 N N . ARG A 1 134 ? 13.953 14.594 -2.354 1 97.81 134 ARG A N 1
ATOM 1043 C CA . ARG A 1 134 ? 13.742 14.211 -3.746 1 97.81 134 ARG A CA 1
ATOM 1044 C C . ARG A 1 134 ? 12.266 13.977 -4.031 1 97.81 134 ARG A C 1
ATOM 1046 O O . ARG A 1 134 ? 11.461 13.859 -3.105 1 97.81 134 ARG A O 1
ATOM 1053 N N . GLU A 1 135 ? 11.977 13.992 -5.316 1 98.25 135 GLU A N 1
ATOM 1054 C CA . GLU A 1 135 ? 10.633 13.586 -5.711 1 98.25 135 GLU A CA 1
ATOM 1055 C C . GLU A 1 135 ? 10.273 12.227 -5.105 1 98.25 135 GLU A C 1
ATOM 1057 O O . GLU A 1 135 ? 11.086 11.305 -5.105 1 98.25 135 GLU A O 1
ATOM 1062 N N . GLY A 1 136 ? 9.102 12.211 -4.527 1 98.25 136 GLY A N 1
ATOM 1063 C CA . GLY A 1 136 ? 8.711 11 -3.82 1 98.25 136 GLY A CA 1
ATOM 1064 C C . GLY A 1 136 ? 7.523 10.297 -4.453 1 98.25 136 GLY A C 1
ATOM 1065 O O . GLY A 1 136 ? 6.613 10.953 -4.973 1 98.25 136 GLY A O 1
ATOM 1066 N N . GLU A 1 137 ? 7.535 8.984 -4.398 1 98.69 137 GLU A N 1
ATOM 1067 C CA . GLU A 1 137 ? 6.426 8.125 -4.797 1 98.69 137 GLU A CA 1
ATOM 1068 C C . GLU A 1 137 ? 5.852 7.371 -3.604 1 98.69 137 GLU A C 1
ATOM 1070 O O . GLU A 1 137 ? 6.582 6.676 -2.893 1 98.69 137 GLU A O 1
ATOM 1075 N N . PHE A 1 138 ? 4.516 7.613 -3.383 1 98.88 138 PHE A N 1
ATOM 1076 C CA . PHE A 1 138 ? 3.863 7.035 -2.217 1 98.88 138 PHE A CA 1
ATOM 1077 C C . PHE A 1 138 ? 2.664 6.188 -2.631 1 98.88 138 PHE A C 1
ATOM 1079 O O . PHE A 1 138 ? 1.844 6.621 -3.443 1 98.88 138 PHE A O 1
ATOM 1086 N N . LEU A 1 139 ? 2.613 4.93 -2.17 1 98.94 139 LEU A N 1
ATOM 1087 C CA . LEU A 1 139 ? 1.343 4.215 -2.23 1 98.94 139 LEU A CA 1
ATOM 1088 C C . LEU A 1 139 ? 0.355 4.773 -1.213 1 98.94 139 LEU A C 1
ATOM 1090 O O . LEU A 1 139 ? 0.693 4.938 -0.038 1 98.94 139 LEU A O 1
ATOM 1094 N N . VAL A 1 140 ? -0.813 5.102 -1.688 1 98.94 140 VAL A N 1
ATOM 1095 C CA . VAL A 1 140 ? -1.836 5.715 -0.849 1 98.94 140 VAL A CA 1
ATOM 1096 C C . VAL A 1 140 ? -3.066 4.812 -0.788 1 98.94 140 VAL A C 1
ATOM 1098 O O . VAL A 1 140 ? -3.588 4.391 -1.824 1 98.94 140 VAL A O 1
ATOM 1101 N N . VAL A 1 141 ? -3.447 4.422 0.383 1 98.94 141 VAL A N 1
ATOM 1102 C CA . VAL A 1 141 ? -4.688 3.695 0.628 1 98.94 141 VAL A CA 1
ATOM 1103 C C . VAL A 1 141 ? -5.688 4.602 1.342 1 98.94 141 VAL A C 1
ATOM 1105 O O . VAL A 1 141 ? -5.461 5.008 2.484 1 98.94 141 VAL A O 1
ATOM 1108 N N . ASP A 1 142 ? -6.711 4.953 0.635 1 98.62 142 ASP A N 1
ATOM 1109 C CA . ASP A 1 142 ? -7.68 5.883 1.214 1 98.62 142 ASP A CA 1
ATOM 1110 C C . ASP A 1 142 ? -9.094 5.574 0.732 1 98.62 142 ASP A C 1
ATOM 1112 O O . ASP A 1 142 ? -9.383 4.453 0.309 1 98.62 142 ASP A O 1
ATOM 1116 N N . ARG A 1 143 ? -10.039 6.492 0.991 1 98.44 143 ARG A N 1
ATOM 1117 C CA . ARG A 1 143 ? -11.469 6.262 0.803 1 98.44 143 ARG A CA 1
ATOM 1118 C C . ARG A 1 143 ? -11.961 6.91 -0.485 1 98.44 143 ARG A C 1
ATOM 1120 O O . ARG A 1 143 ? -11.648 8.07 -0.76 1 98.44 143 ARG A O 1
ATOM 1127 N N . GLY A 1 144 ? -12.648 6.129 -1.241 1 97.69 144 GLY A N 1
ATOM 1128 C CA . GLY A 1 144 ? -13.562 6.664 -2.24 1 97.69 144 GLY A CA 1
ATOM 1129 C C . GLY A 1 144 ? -15.016 6.547 -1.843 1 97.69 144 GLY A C 1
ATOM 1130 O O . GLY A 1 144 ? -15.359 5.777 -0.944 1 97.69 144 GLY A O 1
ATOM 1131 N N . GLY A 1 145 ? -15.883 7.262 -2.553 1 97.5 145 GLY A N 1
ATOM 1132 C CA . GLY A 1 145 ? -17.297 7.234 -2.238 1 97.5 145 GLY A CA 1
ATOM 1133 C C . GLY A 1 145 ? -17.984 8.578 -2.42 1 97.5 145 GLY A C 1
ATOM 1134 O O . GLY A 1 145 ? -17.359 9.531 -2.895 1 97.5 145 GLY A O 1
ATOM 1135 N N . ASP A 1 146 ? -19.25 8.586 -1.974 1 97.81 146 ASP A N 1
ATOM 1136 C CA . ASP A 1 146 ? -20.031 9.797 -2.141 1 97.81 146 ASP A CA 1
ATOM 1137 C C . ASP A 1 146 ? -19.734 10.812 -1.037 1 97.81 146 ASP A C 1
ATOM 1139 O O . ASP A 1 146 ? -19.219 10.445 0.023 1 97.81 146 ASP A O 1
ATOM 1143 N N . GLY A 1 147 ? -20 12.055 -1.324 1 96.19 147 GLY A N 1
ATOM 1144 C CA . GLY A 1 147 ? -19.938 13.102 -0.317 1 96.19 147 GLY A CA 1
ATOM 1145 C C . GLY A 1 147 ? -18.609 13.82 -0.277 1 96.19 147 GLY A C 1
ATOM 1146 O O . GLY A 1 147 ? -17.609 13.336 -0.831 1 96.19 147 GLY A O 1
ATOM 1147 N N . ASN A 1 148 ? -18.641 14.938 0.454 1 96.19 148 ASN A N 1
ATOM 1148 C CA . ASN A 1 148 ? -17.422 15.711 0.663 1 96.19 148 ASN A CA 1
ATOM 1149 C C . ASN A 1 148 ? -16.578 15.141 1.796 1 96.19 148 ASN A C 1
ATOM 1151 O O . ASN A 1 148 ? -17.062 14.992 2.922 1 96.19 148 ASN A O 1
ATOM 1155 N N . ASN A 1 149 ? -15.391 14.82 1.51 1 97.88 149 ASN A N 1
ATOM 1156 C CA . ASN A 1 149 ? -14.531 14.164 2.49 1 97.88 149 ASN A CA 1
ATOM 1157 C C . ASN A 1 149 ? -13.227 14.922 2.699 1 97.88 149 ASN A C 1
ATOM 1159 O O . ASN A 1 149 ? -12.18 14.32 2.912 1 97.88 149 ASN A O 1
ATOM 1163 N N . CYS A 1 150 ? -13.219 16.172 2.562 1 97.88 150 CYS A N 1
ATOM 1164 C CA . CYS A 1 150 ? -12.031 16.969 2.803 1 97.88 150 CYS A CA 1
ATOM 1165 C C . CYS A 1 150 ? -12.398 18.344 3.381 1 97.88 150 CYS A C 1
ATOM 1167 O O . CYS A 1 150 ? -13.055 19.141 2.717 1 97.88 150 CYS A O 1
ATOM 1169 N N . ASP A 1 151 ? -12.055 18.547 4.559 1 98.19 151 ASP A N 1
ATOM 1170 C CA . ASP A 1 151 ? -12.141 19.844 5.227 1 98.19 151 ASP A CA 1
ATOM 1171 C C . ASP A 1 151 ? -10.766 20.5 5.328 1 98.19 151 ASP A C 1
ATOM 1173 O O . ASP A 1 151 ? -9.75 19.828 5.469 1 98.19 151 ASP A O 1
ATOM 1177 N N . GLU A 1 152 ? -10.758 21.812 5.293 1 98.12 152 GLU A N 1
ATOM 1178 C CA . GLU A 1 152 ? -9.539 22.578 5.516 1 98.12 152 GLU A CA 1
ATOM 1179 C C . GLU A 1 152 ? -9.734 23.641 6.598 1 98.12 152 GLU A C 1
ATOM 1181 O O . GLU A 1 152 ? -10.805 24.25 6.688 1 98.12 152 GLU A O 1
ATOM 1186 N N . GLN A 1 153 ? -8.781 23.875 7.324 1 98.31 153 GLN A N 1
ATOM 1187 C CA . GLN A 1 153 ? -8.766 24.938 8.32 1 98.31 153 GLN A CA 1
ATOM 1188 C C . GLN A 1 153 ? -7.426 25.672 8.312 1 98.31 153 GLN A C 1
ATOM 1190 O O . GLN A 1 153 ? -6.367 25.047 8.336 1 98.31 153 GLN A O 1
ATOM 1195 N N . PRO A 1 154 ? -7.523 26.969 8.32 1 97.81 154 PRO A N 1
ATOM 1196 C CA . PRO A 1 154 ? -6.285 27.766 8.32 1 97.81 154 PRO A CA 1
ATOM 1197 C C . PRO A 1 154 ? -5.449 27.531 9.578 1 97.81 154 PRO A C 1
ATOM 1199 O O . PRO A 1 154 ? -5.996 27.406 10.672 1 97.81 154 PRO A O 1
ATOM 1202 N N . LEU A 1 155 ? -4.207 27.438 9.43 1 97.88 155 LEU A N 1
ATOM 1203 C CA . LEU A 1 155 ? -3.195 27.344 10.477 1 97.88 155 LEU A CA 1
ATOM 1204 C C . LEU A 1 155 ? -1.824 27.734 9.938 1 97.88 155 LEU A C 1
ATOM 1206 O O . LEU A 1 155 ? -1.279 27.062 9.062 1 97.88 155 LEU A O 1
ATOM 1210 N N . GLU A 1 156 ? -1.328 28.812 10.414 1 98.12 156 GLU A N 1
ATOM 1211 C CA . GLU A 1 156 ? 0.018 29.219 10.023 1 98.12 156 GLU A CA 1
ATOM 1212 C C . GLU A 1 156 ? 1.073 28.547 10.898 1 98.12 156 GLU A C 1
ATOM 1214 O O . GLU A 1 156 ? 1.082 28.719 12.117 1 98.12 156 GLU A O 1
ATOM 1219 N N . ALA A 1 157 ? 1.931 27.797 10.266 1 98.44 157 ALA A N 1
ATOM 1220 C CA . ALA A 1 157 ? 2.975 27.109 11.023 1 98.44 157 ALA A CA 1
ATOM 1221 C C . ALA A 1 157 ? 4.277 27.047 10.227 1 98.44 157 ALA A C 1
ATOM 1223 O O . ALA A 1 157 ? 4.262 27.094 8.992 1 98.44 157 ALA A O 1
ATOM 1224 N N . ARG A 1 158 ? 5.336 27.062 10.93 1 98.69 158 ARG A N 1
ATOM 1225 C CA . ARG A 1 158 ? 6.68 26.828 10.406 1 98.69 158 ARG A CA 1
ATOM 1226 C C . ARG A 1 158 ? 7.316 25.609 11.07 1 98.69 158 ARG A C 1
ATOM 1228 O O . ARG A 1 158 ? 7.359 25.516 12.297 1 98.69 158 ARG A O 1
ATOM 1235 N N . VAL A 1 159 ? 7.77 24.672 10.219 1 98.75 159 VAL A N 1
ATOM 1236 C CA . VAL A 1 159 ? 8.273 23.406 10.734 1 98.75 159 VAL A CA 1
ATOM 1237 C C . VAL A 1 159 ? 9.758 23.266 10.383 1 98.75 159 VAL A C 1
ATOM 1239 O O . VAL A 1 159 ? 10.141 23.438 9.219 1 98.75 159 VAL A O 1
ATOM 1242 N N . THR A 1 160 ? 10.578 22.984 11.297 1 98.56 160 THR A N 1
ATOM 1243 C CA . THR A 1 160 ? 11.977 22.625 11.109 1 98.56 160 THR A CA 1
ATOM 1244 C C . THR A 1 160 ? 12.227 21.188 11.562 1 98.56 160 THR A C 1
ATOM 1246 O O . THR A 1 160 ? 11.352 20.562 12.156 1 98.56 160 THR A O 1
ATOM 1249 N N . LEU A 1 161 ? 13.414 20.672 11.125 1 97 161 LEU A N 1
ATOM 1250 C CA . LEU A 1 161 ? 13.789 19.359 11.602 1 97 161 LEU A CA 1
ATOM 1251 C C . LEU A 1 161 ? 14.617 19.453 12.875 1 97 161 LEU A C 1
ATOM 1253 O O . LEU A 1 161 ? 15.445 20.344 13.016 1 97 161 LEU A O 1
ATOM 1257 N N . GLY A 1 162 ? 14.352 18.562 13.789 1 85.31 162 GLY A N 1
ATOM 1258 C CA . GLY A 1 162 ? 15.117 18.547 15.031 1 85.31 162 GLY A CA 1
ATOM 1259 C C . GLY A 1 162 ? 16.5 17.938 14.859 1 85.31 162 GLY A C 1
ATOM 1260 O O . GLY A 1 162 ? 16.766 17.266 13.867 1 85.31 162 GLY A O 1
ATOM 1261 N N . MET B 1 1 ? 4.043 -32.094 -15.578 1 93.12 1 MET B N 1
ATOM 1262 C CA . MET B 1 1 ? 4.43 -30.828 -14.961 1 93.12 1 MET B CA 1
ATOM 1263 C C . MET B 1 1 ? 4.363 -29.688 -15.969 1 93.12 1 MET B C 1
ATOM 1265 O O . MET B 1 1 ? 4.914 -29.781 -17.062 1 93.12 1 MET B O 1
ATOM 1269 N N . LEU B 1 2 ? 3.594 -28.734 -15.648 1 97.5 2 LEU B N 1
ATOM 1270 C CA . LEU B 1 2 ? 3.441 -27.562 -16.516 1 97.5 2 LEU B CA 1
ATOM 1271 C C . LEU B 1 2 ? 4.73 -26.75 -16.562 1 97.5 2 LEU B C 1
ATOM 1273 O O . LEU B 1 2 ? 5.328 -26.469 -15.523 1 97.5 2 LEU B O 1
ATOM 1277 N N . GLU B 1 3 ? 5.191 -26.484 -17.734 1 98.31 3 GLU B N 1
ATOM 1278 C CA . GLU B 1 3 ? 6.363 -25.641 -17.922 1 98.31 3 GLU B CA 1
ATOM 1279 C C . GLU B 1 3 ? 5.965 -24.234 -18.359 1 98.31 3 GLU B C 1
ATOM 1281 O O . GLU B 1 3 ? 5.301 -24.062 -19.391 1 98.31 3 GLU B O 1
ATOM 1286 N N . LEU B 1 4 ? 6.402 -23.25 -17.594 1 98.62 4 LEU B N 1
ATOM 1287 C CA . LEU B 1 4 ? 6.043 -21.875 -17.891 1 98.62 4 LEU B CA 1
ATOM 1288 C C . LEU B 1 4 ? 7.289 -21 -18.031 1 98.62 4 LEU B C 1
ATOM 1290 O O . LEU B 1 4 ? 8.25 -21.172 -17.281 1 98.62 4 LEU B O 1
ATOM 1294 N N . VAL B 1 5 ? 7.246 -20.078 -18.969 1 98.62 5 VAL B N 1
ATOM 1295 C CA . VAL B 1 5 ? 8.219 -19 -19.062 1 98.62 5 VAL B CA 1
ATOM 1296 C C . VAL B 1 5 ? 7.57 -17.672 -18.672 1 98.62 5 VAL B C 1
ATOM 1298 O O . VAL B 1 5 ? 6.641 -17.203 -19.344 1 98.62 5 VAL B O 1
ATOM 1301 N N . ALA B 1 6 ? 8.039 -17.094 -17.625 1 98.75 6 ALA B N 1
ATOM 1302 C CA . ALA B 1 6 ? 7.461 -15.828 -17.172 1 98.75 6 ALA B CA 1
ATOM 1303 C C . ALA B 1 6 ? 7.715 -14.711 -18.172 1 98.75 6 ALA B C 1
ATOM 1305 O O . ALA B 1 6 ? 8.852 -14.508 -18.609 1 98.75 6 ALA B O 1
ATOM 1306 N N . GLN B 1 7 ? 6.699 -14.07 -18.516 1 98.44 7 GLN B N 1
ATOM 1307 C CA . GLN B 1 7 ? 6.797 -12.922 -19.422 1 98.44 7 GLN B CA 1
ATOM 1308 C C . GLN B 1 7 ? 6.816 -11.609 -18.641 1 98.44 7 GLN B C 1
ATOM 1310 O O . GLN B 1 7 ? 6.355 -11.555 -17.5 1 98.44 7 GLN B O 1
ATOM 1315 N N . PRO B 1 8 ? 7.348 -10.516 -19.312 1 98.56 8 PRO B N 1
ATOM 1316 C CA . PRO B 1 8 ? 7.238 -9.219 -18.641 1 98.56 8 PRO B CA 1
ATOM 1317 C C . PRO B 1 8 ? 5.793 -8.852 -18.297 1 98.56 8 PRO B C 1
ATOM 1319 O O . PRO B 1 8 ? 4.891 -9.07 -19.094 1 98.56 8 PRO B O 1
ATOM 1322 N N . LEU B 1 9 ? 5.582 -8.297 -17.172 1 98.69 9 LEU B N 1
ATOM 1323 C CA . LEU B 1 9 ? 4.25 -7.938 -16.703 1 98.69 9 LEU B CA 1
ATOM 1324 C C . LEU B 1 9 ? 3.748 -6.68 -17.406 1 98.69 9 LEU B C 1
ATOM 1326 O O . LEU B 1 9 ? 4.449 -5.668 -17.438 1 98.69 9 LEU B O 1
ATOM 1330 N N . THR B 1 10 ? 2.592 -6.754 -17.953 1 98.44 10 THR B N 1
ATOM 1331 C CA . THR B 1 10 ? 1.894 -5.582 -18.469 1 98.44 10 THR B CA 1
ATOM 1332 C C . THR B 1 10 ? 0.444 -5.562 -18 1 98.44 10 THR B C 1
ATOM 1334 O O . THR B 1 10 ? -0.138 -6.609 -17.719 1 98.44 10 THR B O 1
ATOM 1337 N N . ALA B 1 11 ? -0.097 -4.375 -17.938 1 98.25 11 ALA B N 1
ATOM 1338 C CA . ALA B 1 11 ? -1.488 -4.234 -17.516 1 98.25 11 ALA B CA 1
ATOM 1339 C C . ALA B 1 11 ? -2.424 -5 -18.453 1 98.25 11 ALA B C 1
ATOM 1341 O O . ALA B 1 11 ? -3.367 -5.652 -18 1 98.25 11 ALA B O 1
ATOM 1342 N N . GLU B 1 12 ? -2.156 -4.887 -19.688 1 97.94 12 GLU B N 1
ATOM 1343 C CA . GLU B 1 12 ? -3.006 -5.543 -20.672 1 97.94 12 GLU B CA 1
ATOM 1344 C C . GLU B 1 12 ? -2.98 -7.059 -20.5 1 97.94 12 GLU B C 1
ATOM 1346 O O . GLU B 1 12 ? -4.031 -7.703 -20.453 1 97.94 12 GLU B O 1
ATOM 1351 N N . ALA B 1 13 ? -1.844 -7.676 -20.406 1 98.06 13 ALA B N 1
ATOM 1352 C CA . ALA B 1 13 ? -1.691 -9.125 -20.312 1 98.06 13 ALA B CA 1
ATOM 1353 C C . ALA B 1 13 ? -2.236 -9.656 -19 1 98.06 13 ALA B C 1
ATOM 1355 O O . ALA B 1 13 ? -2.613 -10.828 -18.906 1 98.06 13 ALA B O 1
ATOM 1356 N N . PHE B 1 14 ? -2.346 -8.789 -18.016 1 98.56 14 PHE B N 1
ATOM 1357 C CA . PHE B 1 14 ? -2.703 -9.211 -16.656 1 98.56 14 PHE B CA 1
ATOM 1358 C C . PHE B 1 14 ? -4.164 -8.898 -16.359 1 98.56 14 PHE B C 1
ATOM 1360 O O . PHE B 1 14 ? -4.684 -9.266 -15.305 1 98.56 14 PHE B O 1
ATOM 1367 N N . SER B 1 15 ? -4.863 -8.258 -17.25 1 97.94 15 SER B N 1
ATOM 1368 C CA . SER B 1 15 ? -6.172 -7.648 -17.016 1 97.94 15 SER B CA 1
ATOM 1369 C C . SER B 1 15 ? -7.199 -8.695 -16.609 1 97.94 15 SER B C 1
ATOM 1371 O O . SER B 1 15 ? -8.156 -8.391 -15.891 1 97.94 15 SER B O 1
ATOM 1373 N N . ALA B 1 16 ? -7.023 -9.945 -17.016 1 97.44 16 ALA B N 1
ATOM 1374 C CA . ALA B 1 16 ? -7.98 -11.008 -16.703 1 97.44 16 ALA B CA 1
ATOM 1375 C C . ALA B 1 16 ? -7.852 -11.445 -15.242 1 97.44 16 ALA B C 1
ATOM 1377 O O . ALA B 1 16 ? -8.742 -12.117 -14.711 1 97.44 16 ALA B O 1
ATOM 1378 N N . PHE B 1 17 ? -6.801 -11.094 -14.602 1 98.75 17 PHE B N 1
ATOM 1379 C CA . PHE B 1 17 ? -6.461 -11.648 -13.297 1 98.75 17 PHE B CA 1
ATOM 1380 C C . PHE B 1 17 ? -6.566 -10.578 -12.211 1 98.75 17 PHE B C 1
ATOM 1382 O O . PHE B 1 17 ? -6.734 -10.898 -11.039 1 98.75 17 PHE B O 1
ATOM 1389 N N . GLY B 1 18 ? -6.406 -9.344 -12.609 1 98.5 18 GLY B N 1
ATOM 1390 C CA . GLY B 1 18 ? -6.371 -8.25 -11.648 1 98.5 18 GLY B CA 1
ATOM 1391 C C . GLY B 1 18 ? -5.781 -6.977 -12.219 1 98.5 18 GLY B C 1
ATOM 1392 O O . GLY B 1 18 ? -6.027 -6.637 -13.375 1 98.5 18 GLY B O 1
ATOM 1393 N N . ASP B 1 19 ? -5.129 -6.262 -11.344 1 98.75 19 ASP B N 1
ATOM 1394 C CA . ASP B 1 19 ? -4.613 -4.941 -11.703 1 98.75 19 ASP B CA 1
ATOM 1395 C C . ASP B 1 19 ? -3.096 -4.887 -11.547 1 98.75 19 ASP B C 1
ATOM 1397 O O . ASP B 1 19 ? -2.537 -5.492 -10.633 1 98.75 19 ASP B O 1
ATOM 1401 N N . VAL B 1 20 ? -2.463 -4.148 -12.484 1 98.88 20 VAL B N 1
ATOM 1402 C CA . VAL B 1 20 ? -1.064 -3.773 -12.289 1 98.88 20 VAL B CA 1
ATOM 1403 C C . VAL B 1 20 ? -0.983 -2.379 -11.68 1 98.88 20 VAL B C 1
ATOM 1405 O O . VAL B 1 20 ? -1.646 -1.448 -12.141 1 98.88 20 VAL B O 1
ATOM 1408 N N . ILE B 1 21 ? -0.302 -2.246 -10.609 1 98.81 21 ILE B N 1
ATOM 1409 C CA . ILE B 1 21 ? -0.066 -0.977 -9.93 1 98.81 21 ILE B CA 1
ATOM 1410 C C . ILE B 1 21 ? 1.27 -0.39 -10.383 1 98.81 21 ILE B C 1
ATOM 1412 O O . ILE B 1 21 ? 2.332 -0.874 -9.992 1 98.81 21 ILE B O 1
ATOM 1416 N N . ASP B 1 22 ? 1.188 0.602 -11.211 1 98.5 22 ASP B N 1
ATOM 1417 C CA . ASP B 1 22 ? 2.352 1.201 -11.852 1 98.5 22 ASP B CA 1
ATOM 1418 C C . ASP B 1 22 ? 2.076 2.65 -12.25 1 98.5 22 ASP B C 1
ATOM 1420 O O . ASP B 1 22 ? 1.21 2.918 -13.086 1 98.5 22 ASP B O 1
ATOM 1424 N N . SER B 1 23 ? 2.834 3.57 -11.641 1 97.75 23 SER B N 1
ATOM 1425 C CA . SER B 1 23 ? 2.576 4.984 -11.883 1 97.75 23 SER B CA 1
ATOM 1426 C C . SER B 1 23 ? 3.137 5.434 -13.227 1 97.75 23 SER B C 1
ATOM 1428 O O . SER B 1 23 ? 2.82 6.523 -13.703 1 97.75 23 SER B O 1
ATOM 1430 N N . ARG B 1 24 ? 3.924 4.641 -13.867 1 97.38 24 ARG B N 1
ATOM 1431 C CA . ARG B 1 24 ? 4.59 5.051 -15.102 1 97.38 24 ARG B CA 1
ATOM 1432 C C . ARG B 1 24 ? 3.666 4.887 -16.297 1 97.38 24 ARG B C 1
ATOM 1434 O O . ARG B 1 24 ? 3.896 5.48 -17.359 1 97.38 24 ARG B O 1
ATOM 1441 N N . THR B 1 25 ? 2.621 4.043 -16.109 1 92.44 25 THR B N 1
ATOM 1442 C CA . THR B 1 25 ? 1.779 3.742 -17.266 1 92.44 25 THR B CA 1
ATOM 1443 C C . THR B 1 25 ? 0.32 4.082 -16.969 1 92.44 25 THR B C 1
ATOM 1445 O O . THR B 1 25 ? -0.583 3.621 -17.672 1 92.44 25 THR B O 1
ATOM 1448 N N . SER B 1 26 ? 0.1 4.789 -15.922 1 95.19 26 SER B N 1
ATOM 1449 C CA . SER B 1 26 ? -1.271 5.074 -15.516 1 95.19 26 SER B CA 1
ATOM 1450 C C . SER B 1 26 ? -1.639 6.527 -15.789 1 95.19 26 SER B C 1
ATOM 1452 O O . SER B 1 26 ? -0.764 7.395 -15.852 1 95.19 26 SER B O 1
ATOM 1454 N N . GLU B 1 27 ? -2.934 6.707 -15.984 1 95.12 27 GLU B N 1
ATOM 1455 C CA . GLU B 1 27 ? -3.416 8.078 -16.031 1 95.12 27 GLU B CA 1
ATOM 1456 C C . GLU B 1 27 ? -3.225 8.781 -14.695 1 95.12 27 GLU B C 1
ATOM 1458 O O . GLU B 1 27 ? -3.168 8.125 -13.648 1 95.12 27 GLU B O 1
ATOM 1463 N N . HIS B 1 28 ? -3.02 10.062 -14.82 1 96.94 28 HIS B N 1
ATOM 1464 C CA . HIS B 1 28 ? -2.805 10.844 -13.602 1 96.94 28 HIS B CA 1
ATOM 1465 C C . HIS B 1 28 ? -3.314 12.273 -13.773 1 96.94 28 HIS B C 1
ATOM 1467 O O . HIS B 1 28 ? -3.613 12.703 -14.891 1 96.94 28 HIS B O 1
ATOM 1473 N N . PHE B 1 29 ? -3.562 12.945 -12.68 1 98.25 29 PHE B N 1
ATOM 1474 C CA . PHE B 1 29 ? -3.941 14.352 -12.664 1 98.25 29 PHE B CA 1
ATOM 1475 C C . PHE B 1 29 ? -3.314 15.07 -11.469 1 98.25 29 PHE B C 1
ATOM 1477 O O . PHE B 1 29 ? -3.008 14.445 -10.453 1 98.25 29 PHE B O 1
ATOM 1484 N N . PRO B 1 30 ? -3.121 16.359 -11.594 1 98 30 PRO B N 1
ATOM 1485 C CA . PRO B 1 30 ? -2.451 17.125 -10.531 1 98 30 PRO B CA 1
ATOM 1486 C C . PRO B 1 30 ? -3.363 17.406 -9.344 1 98 30 PRO B C 1
ATOM 1488 O O . PRO B 1 30 ? -4.559 17.656 -9.523 1 98 30 PRO B O 1
ATOM 1491 N N . ILE B 1 31 ? -2.803 17.344 -8.203 1 97 31 ILE B N 1
ATOM 1492 C CA . ILE B 1 31 ? -3.43 17.781 -6.961 1 97 31 ILE B CA 1
ATOM 1493 C C . ILE B 1 31 ? -2.449 18.641 -6.172 1 97 31 ILE B C 1
ATOM 1495 O O . ILE B 1 31 ? -1.298 18.828 -6.578 1 97 31 ILE B O 1
ATOM 1499 N N . ASN B 1 32 ? -2.932 19.25 -5.004 1 95.12 32 ASN B N 1
ATOM 1500 C CA . ASN B 1 32 ? -2.094 20.094 -4.145 1 95.12 32 ASN B CA 1
ATOM 1501 C C . ASN B 1 32 ? -1.411 21.203 -4.934 1 95.12 32 ASN B C 1
ATOM 1503 O O . ASN B 1 32 ? -0.19 21.359 -4.863 1 95.12 32 ASN B O 1
ATOM 1507 N N . ALA B 1 33 ? -2.236 21.891 -5.703 1 94.12 33 ALA B N 1
ATOM 1508 C CA . ALA B 1 33 ? -1.797 23.047 -6.492 1 94.12 33 ALA B CA 1
ATOM 1509 C C . ALA B 1 33 ? -0.706 22.641 -7.48 1 94.12 33 ALA B C 1
ATOM 1511 O O . ALA B 1 33 ? 0.234 23.406 -7.723 1 94.12 33 ALA B O 1
ATOM 1512 N N . GLY B 1 34 ? -0.743 21.375 -7.891 1 95.62 34 GLY B N 1
ATOM 1513 C CA . GLY B 1 34 ? 0.155 20.922 -8.938 1 95.62 34 GLY B CA 1
ATOM 1514 C C . GLY B 1 34 ? 1.415 20.266 -8.406 1 95.62 34 GLY B C 1
ATOM 1515 O O . GLY B 1 34 ? 2.211 19.719 -9.172 1 95.62 34 GLY B O 1
ATOM 1516 N N . ARG B 1 35 ? 1.661 20.266 -7.164 1 96.19 35 ARG B N 1
ATOM 1517 C CA . ARG B 1 35 ? 2.895 19.75 -6.574 1 96.19 35 ARG B CA 1
ATOM 1518 C C . ARG B 1 35 ? 2.912 18.234 -6.574 1 96.19 35 ARG B C 1
ATOM 1520 O O . ARG B 1 35 ? 3.971 17.625 -6.434 1 96.19 35 ARG B O 1
ATOM 1527 N N . THR B 1 36 ? 1.751 17.672 -6.664 1 98.06 36 THR B N 1
ATOM 1528 C CA . THR B 1 36 ? 1.616 16.219 -6.602 1 98.06 36 THR B CA 1
ATOM 1529 C C . THR B 1 36 ? 0.816 15.695 -7.793 1 98.06 36 THR B C 1
ATOM 1531 O O . THR B 1 36 ? -0.196 16.281 -8.172 1 98.06 36 THR B O 1
ATOM 1534 N N . GLN B 1 37 ? 1.303 14.633 -8.406 1 98.5 37 GLN B N 1
ATOM 1535 C CA . GLN B 1 37 ? 0.536 13.875 -9.391 1 98.5 37 GLN B CA 1
ATOM 1536 C C . GLN B 1 37 ? -0.135 12.664 -8.75 1 98.5 37 GLN B C 1
ATOM 1538 O O . GLN B 1 37 ? 0.531 11.844 -8.117 1 98.5 37 GLN B O 1
ATOM 1543 N N . ARG B 1 38 ? -1.453 12.641 -8.859 1 98.62 38 ARG B N 1
ATOM 1544 C CA . ARG B 1 38 ? -2.209 11.516 -8.328 1 98.62 38 ARG B CA 1
ATOM 1545 C C . ARG B 1 38 ? -2.52 10.5 -9.422 1 98.62 38 ARG B C 1
ATOM 1547 O O . ARG B 1 38 ? -3.18 10.82 -10.406 1 98.62 38 ARG B O 1
ATOM 1554 N N . HIS B 1 39 ? -1.92 9.312 -9.344 1 98.75 39 HIS B N 1
ATOM 1555 C CA . HIS B 1 39 ? -2.348 8.141 -10.102 1 98.75 39 HIS B CA 1
ATOM 1556 C C . HIS B 1 39 ? -3.477 7.402 -9.383 1 98.75 39 HIS B C 1
ATOM 1558 O O . HIS B 1 39 ? -3.229 6.637 -8.453 1 98.75 39 HIS B O 1
ATOM 1564 N N . HIS B 1 40 ? -4.668 7.625 -9.875 1 98.31 40 HIS B N 1
ATOM 1565 C CA . HIS B 1 40 ? -5.887 7.434 -9.102 1 98.31 40 HIS B CA 1
ATOM 1566 C C . HIS B 1 40 ? -6.445 6.027 -9.281 1 98.31 40 HIS B C 1
ATOM 1568 O O . HIS B 1 40 ? -6.602 5.559 -10.414 1 98.31 40 HIS B O 1
ATOM 1574 N N . ASP B 1 41 ? -6.719 5.371 -8.125 1 98.12 41 ASP B N 1
ATOM 1575 C CA . ASP B 1 41 ? -7.527 4.156 -8.102 1 98.12 41 ASP B CA 1
ATOM 1576 C C . ASP B 1 41 ? -6.934 3.088 -9.016 1 98.12 41 ASP B C 1
ATOM 1578 O O . ASP B 1 41 ? -7.621 2.574 -9.906 1 98.12 41 ASP B O 1
ATOM 1582 N N . LEU B 1 42 ? -5.711 2.695 -8.68 1 98.62 42 LEU B N 1
ATOM 1583 C CA . LEU B 1 42 ? -4.934 1.817 -9.547 1 98.62 42 LEU B CA 1
ATOM 1584 C C . LEU B 1 42 ? -5.312 0.357 -9.32 1 98.62 42 LEU B C 1
ATOM 1586 O O . LEU B 1 42 ? -4.961 -0.51 -10.125 1 98.62 42 LEU B O 1
ATOM 1590 N N . ALA B 1 43 ? -5.977 0.01 -8.227 1 98.25 43 ALA B N 1
ATOM 1591 C CA . ALA B 1 43 ? -6.359 -1.363 -7.906 1 98.25 43 ALA B CA 1
ATOM 1592 C C . ALA B 1 43 ? -7.734 -1.409 -7.246 1 98.25 43 ALA B C 1
ATOM 1594 O O . ALA B 1 43 ? -8.008 -0.647 -6.316 1 98.25 43 ALA B O 1
ATOM 1595 N N . ARG B 1 44 ? -8.57 -2.332 -7.707 1 96.31 44 ARG B N 1
ATOM 1596 C CA . ARG B 1 44 ? -9.875 -2.535 -7.098 1 96.31 44 ARG B CA 1
ATOM 1597 C C . ARG B 1 44 ? -9.773 -3.412 -5.855 1 96.31 44 ARG B C 1
ATOM 1599 O O . ARG B 1 44 ? -9.562 -4.621 -5.957 1 96.31 44 ARG B O 1
ATOM 1606 N N . VAL B 1 45 ? -10 -2.797 -4.703 1 98.69 45 VAL B N 1
ATOM 1607 C CA . VAL B 1 45 ? -9.969 -3.551 -3.453 1 98.69 45 VAL B CA 1
ATOM 1608 C C . VAL B 1 45 ? -11.328 -4.184 -3.197 1 98.69 45 VAL B C 1
ATOM 1610 O O . VAL B 1 45 ? -12.344 -3.484 -3.131 1 98.69 45 VAL B O 1
ATOM 1613 N N . GLU B 1 46 ? -11.336 -5.473 -3.096 1 98.31 46 GLU B N 1
ATOM 1614 C CA . GLU B 1 46 ? -12.562 -6.219 -2.846 1 98.31 46 GLU B CA 1
ATOM 1615 C C . GLU B 1 46 ? -12.547 -6.863 -1.464 1 98.31 46 GLU B C 1
ATOM 1617 O O . GLU B 1 46 ? -11.656 -7.664 -1.157 1 98.31 46 GLU B O 1
ATOM 1622 N N . THR B 1 47 ? -13.453 -6.523 -0.658 1 98.31 47 THR B N 1
ATOM 1623 C CA . THR B 1 47 ? -13.688 -7.16 0.634 1 98.31 47 THR B CA 1
ATOM 1624 C C . THR B 1 47 ? -15.125 -7.668 0.737 1 98.31 47 THR B C 1
ATOM 1626 O O . THR B 1 47 ? -16.047 -6.883 0.938 1 98.31 47 THR B O 1
ATOM 1629 N N . LEU B 1 48 ? -15.242 -8.906 0.604 1 97.75 48 LEU B N 1
ATOM 1630 C CA . LEU B 1 48 ? -16.562 -9.523 0.527 1 97.75 48 LEU B CA 1
ATOM 1631 C C . LEU B 1 48 ? -16.844 -10.359 1.771 1 97.75 48 LEU B C 1
ATOM 1633 O O . LEU B 1 48 ? -15.914 -10.703 2.514 1 97.75 48 LEU B O 1
ATOM 1637 N N . GLY B 1 49 ? -18.094 -10.719 2.061 1 97.19 49 GLY B N 1
ATOM 1638 C CA . GLY B 1 49 ? -18.484 -11.594 3.152 1 97.19 49 GLY B CA 1
ATOM 1639 C C . GLY B 1 49 ? -18.766 -10.852 4.445 1 97.19 49 GLY B C 1
ATOM 1640 O O . GLY B 1 49 ? -18.906 -9.625 4.445 1 97.19 49 GLY B O 1
ATOM 1641 N N . ASP B 1 50 ? -18.828 -11.539 5.523 1 97.12 50 ASP B N 1
ATOM 1642 C CA . ASP B 1 50 ? -19.266 -11.008 6.809 1 97.12 50 ASP B CA 1
ATOM 1643 C C . ASP B 1 50 ? -18.125 -10.305 7.535 1 97.12 50 ASP B C 1
ATOM 1645 O O . ASP B 1 50 ? -17.016 -10.828 7.594 1 97.12 50 ASP B O 1
ATOM 1649 N N . ASN B 1 51 ? -18.469 -9.133 8.078 1 97.31 51 ASN B N 1
ATOM 1650 C CA . ASN B 1 51 ? -17.531 -8.328 8.852 1 97.31 51 ASN B CA 1
ATOM 1651 C C . ASN B 1 51 ? -16.234 -8.086 8.078 1 97.31 51 ASN B C 1
ATOM 1653 O O . ASN B 1 51 ? -15.148 -8.148 8.648 1 97.31 51 ASN B O 1
ATOM 1657 N N . ALA B 1 52 ? -16.391 -7.953 6.805 1 97.75 52 ALA B N 1
ATOM 1658 C CA . ALA B 1 52 ? -15.242 -7.766 5.93 1 97.75 52 ALA B CA 1
ATOM 1659 C C . ALA B 1 52 ? -14.672 -6.355 6.062 1 97.75 52 ALA B C 1
ATOM 1661 O O . ALA B 1 52 ? -15.43 -5.387 6.199 1 97.75 52 ALA B O 1
ATOM 1662 N N . HIS B 1 53 ? -13.383 -6.25 6.031 1 97.88 53 HIS B N 1
ATOM 1663 C CA . HIS B 1 53 ? -12.688 -4.969 6.035 1 97.88 53 HIS B CA 1
ATOM 1664 C C . HIS B 1 53 ? -11.328 -5.082 5.355 1 97.88 53 HIS B C 1
ATOM 1666 O O . HIS B 1 53 ? -10.852 -6.188 5.094 1 97.88 53 HIS B O 1
ATOM 1672 N N . THR B 1 54 ? -10.797 -3.982 5.039 1 98.75 54 THR B N 1
ATOM 1673 C CA . THR B 1 54 ? -9.492 -3.936 4.383 1 98.75 54 THR B CA 1
ATOM 1674 C C . THR B 1 54 ? -8.367 -3.955 5.414 1 98.75 54 THR B C 1
ATOM 1676 O O . THR B 1 54 ? -8.445 -3.277 6.438 1 98.75 54 THR B O 1
ATOM 1679 N N . LEU B 1 55 ? -7.398 -4.742 5.148 1 98.12 55 LEU B N 1
ATOM 1680 C CA . LEU B 1 55 ? -6.188 -4.812 5.957 1 98.12 55 LEU B CA 1
ATOM 1681 C C . LEU B 1 55 ? -4.992 -4.242 5.203 1 98.12 55 LEU B C 1
ATOM 1683 O O . LEU B 1 55 ? -4.906 -4.375 3.979 1 98.12 55 LEU B O 1
ATOM 1687 N N . ILE B 1 56 ? -4.109 -3.584 5.965 1 98.88 56 ILE B N 1
ATOM 1688 C CA . ILE B 1 56 ? -2.773 -3.256 5.473 1 98.88 56 ILE B CA 1
ATOM 1689 C C . ILE B 1 56 ? -1.724 -4.004 6.293 1 98.88 56 ILE B C 1
ATOM 1691 O O . ILE B 1 56 ? -1.67 -3.865 7.516 1 98.88 56 ILE B O 1
ATOM 1695 N N . SER B 1 57 ? -0.937 -4.805 5.668 1 98.88 57 SER B N 1
ATOM 1696 C CA . SER B 1 57 ? 0.131 -5.578 6.293 1 98.88 57 SER B CA 1
ATOM 1697 C C . SER B 1 57 ? 1.436 -5.449 5.516 1 98.88 57 SER B C 1
ATOM 1699 O O . SER B 1 57 ? 1.458 -4.883 4.418 1 98.88 57 SER B O 1
ATOM 1701 N N . ILE B 1 58 ? 2.486 -5.836 6.117 1 98.88 58 ILE B N 1
ATOM 1702 C CA . ILE B 1 58 ? 3.76 -5.992 5.422 1 98.88 58 ILE B CA 1
ATOM 1703 C C . ILE B 1 58 ? 4.191 -7.457 5.461 1 98.88 58 ILE B C 1
ATOM 1705 O O . ILE B 1 58 ? 4.102 -8.109 6.504 1 98.88 58 ILE B O 1
ATOM 1709 N N . PHE B 1 59 ? 4.488 -8.031 4.309 1 98.88 59 PHE B N 1
ATOM 1710 C CA . PHE B 1 59 ? 5.098 -9.352 4.188 1 98.88 59 PHE B CA 1
ATOM 1711 C C . PHE B 1 59 ? 6.59 -9.234 3.914 1 98.88 59 PHE B C 1
ATOM 1713 O O . PHE B 1 59 ? 7.008 -8.508 3.012 1 98.88 59 PHE B O 1
ATOM 1720 N N . VAL B 1 60 ? 7.367 -9.852 4.695 1 98.75 60 VAL B N 1
ATOM 1721 C CA . VAL B 1 60 ? 8.805 -9.977 4.469 1 98.75 60 VAL B CA 1
ATOM 1722 C C . VAL B 1 60 ? 9.141 -11.398 4.043 1 98.75 60 VAL B C 1
ATOM 1724 O O . VAL B 1 60 ? 9.062 -12.336 4.848 1 98.75 60 VAL B O 1
ATOM 1727 N N . SER B 1 61 ? 9.586 -11.547 2.801 1 98.5 61 SER B N 1
ATOM 1728 C CA . SER B 1 61 ? 9.688 -12.875 2.211 1 98.5 61 SER B CA 1
ATOM 1729 C C . SER B 1 61 ? 11.117 -13.18 1.778 1 98.5 61 SER B C 1
ATOM 1731 O O . SER B 1 61 ? 11.805 -12.312 1.236 1 98.5 61 SER B O 1
ATOM 1733 N N . GLN B 1 62 ? 11.555 -14.422 1.983 1 98.31 62 GLN B N 1
ATOM 1734 C CA . GLN B 1 62 ? 12.836 -14.891 1.485 1 98.31 62 GLN B CA 1
ATOM 1735 C C . GLN B 1 62 ? 12.797 -15.117 -0.023 1 98.31 62 GLN B C 1
ATOM 1737 O O . GLN B 1 62 ? 11.789 -15.586 -0.557 1 98.31 62 GLN B O 1
ATOM 1742 N N . PRO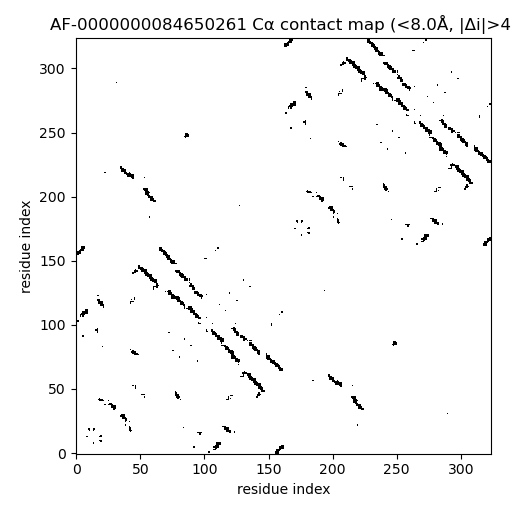 B 1 63 ? 13.891 -14.852 -0.659 1 98.38 63 PRO B N 1
ATOM 1743 C CA . PRO B 1 63 ? 13.898 -15 -2.115 1 98.38 63 PRO B CA 1
ATOM 1744 C C . PRO B 1 63 ? 13.805 -16.453 -2.562 1 98.38 63 PRO B C 1
ATOM 1746 O O . PRO B 1 63 ? 14.305 -17.344 -1.874 1 98.38 63 PRO B O 1
ATOM 1749 N N . ILE B 1 64 ? 13.242 -16.609 -3.717 1 97.81 64 ILE B N 1
ATOM 1750 C CA . ILE B 1 64 ? 13.164 -17.938 -4.32 1 97.81 64 ILE B CA 1
ATOM 1751 C C . ILE B 1 64 ? 14.336 -18.141 -5.27 1 97.81 64 ILE B C 1
ATOM 1753 O O . ILE B 1 64 ? 15.031 -17.188 -5.625 1 97.81 64 ILE B O 1
ATOM 1757 N N . SER B 1 65 ? 14.5 -19.422 -5.613 1 96.75 65 SER B N 1
ATOM 1758 C CA . SER B 1 65 ? 15.438 -19.781 -6.672 1 96.75 65 SER B CA 1
ATOM 1759 C C . SER B 1 65 ? 14.711 -20.172 -7.953 1 96.75 65 SER B C 1
ATOM 1761 O O . SER B 1 65 ? 13.555 -20.578 -7.918 1 96.75 65 SER B O 1
ATOM 1763 N N . LEU B 1 66 ? 15.516 -19.984 -9.016 1 97.38 66 LEU B N 1
ATOM 1764 C CA . LEU B 1 66 ? 14.992 -20.406 -10.305 1 97.38 66 LEU B CA 1
ATOM 1765 C C . LEU B 1 66 ? 15.68 -21.688 -10.773 1 97.38 66 LEU B C 1
ATOM 1767 O O . LEU B 1 66 ? 16.875 -21.875 -10.539 1 97.38 66 LEU B O 1
ATOM 1771 N N . PRO B 1 67 ? 14.953 -22.609 -11.43 1 98.19 67 PRO B N 1
ATOM 1772 C CA . PRO B 1 67 ? 13.531 -22.469 -11.758 1 98.19 67 PRO B CA 1
ATOM 1773 C C . PRO B 1 67 ? 12.633 -22.594 -10.531 1 98.19 67 PRO B C 1
ATOM 1775 O O . PRO B 1 67 ? 12.938 -23.359 -9.609 1 98.19 67 PRO B O 1
ATOM 1778 N N . LEU B 1 68 ? 11.531 -21.844 -10.539 1 98.5 68 LEU B N 1
ATOM 1779 C CA . LEU B 1 68 ? 10.539 -21.922 -9.469 1 98.5 68 LEU B CA 1
ATOM 1780 C C . LEU B 1 68 ? 9.672 -23.156 -9.625 1 98.5 68 LEU B C 1
ATOM 1782 O O . LEU B 1 68 ? 9.102 -23.391 -10.703 1 98.5 68 LEU B O 1
ATOM 1786 N N . GLU B 1 69 ? 9.547 -23.891 -8.617 1 98 69 GLU B N 1
ATOM 1787 C CA . GLU B 1 69 ? 8.695 -25.078 -8.625 1 98 69 GLU B CA 1
ATOM 1788 C C . GLU B 1 69 ? 7.48 -24.875 -7.719 1 98 69 GLU B C 1
ATOM 1790 O O . GLU B 1 69 ? 7.621 -24.516 -6.551 1 98 69 GLU B O 1
ATOM 1795 N N . LEU B 1 70 ? 6.375 -25.109 -8.312 1 97.88 70 LEU B N 1
ATOM 1796 C CA . LEU B 1 70 ? 5.117 -24.953 -7.594 1 97.88 70 LEU B CA 1
ATOM 1797 C C . LEU B 1 70 ? 4.414 -26.312 -7.441 1 97.88 70 LEU B C 1
ATOM 1799 O O . LEU B 1 70 ? 4.441 -27.125 -8.359 1 97.88 70 LEU B O 1
ATOM 1803 N N . THR B 1 71 ? 3.689 -26.422 -6.316 1 97.94 71 THR B N 1
ATOM 1804 C CA . THR B 1 71 ? 2.924 -27.641 -6.102 1 97.94 71 THR B CA 1
ATOM 1805 C C . THR B 1 71 ? 1.437 -27.328 -5.957 1 97.94 71 THR B C 1
ATOM 1807 O O . THR B 1 71 ? 0.605 -28.234 -5.945 1 97.94 71 THR B O 1
ATOM 1810 N N . PHE B 1 72 ? 1.089 -26.125 -5.875 1 98.12 72 PHE B N 1
ATOM 1811 C CA . PHE B 1 72 ? -0.305 -25.703 -5.785 1 98.12 72 PHE B CA 1
ATOM 1812 C C . PHE B 1 72 ? -0.448 -24.234 -6.113 1 98.12 72 PHE B C 1
ATOM 1814 O O . PHE B 1 72 ? 0.547 -23.5 -6.18 1 98.12 72 PHE B O 1
ATOM 1821 N N . LEU B 1 73 ? -1.567 -23.812 -6.438 1 98.62 73 LEU B N 1
ATOM 1822 C CA . LEU B 1 73 ? -1.994 -22.422 -6.395 1 98.62 73 LEU B CA 1
ATOM 1823 C C . LEU B 1 73 ? -3.059 -22.203 -5.324 1 98.62 73 LEU B C 1
ATOM 1825 O O . LEU B 1 73 ? -3.688 -23.172 -4.871 1 98.62 73 LEU B O 1
ATOM 1829 N N . GLU B 1 74 ? -3.211 -20.984 -4.922 1 98.69 74 GLU B N 1
ATOM 1830 C CA . GLU B 1 74 ? -4.258 -20.641 -3.969 1 98.69 74 GLU B CA 1
ATOM 1831 C C . GLU B 1 74 ? -5.137 -19.516 -4.504 1 98.69 74 GLU B C 1
ATOM 1833 O O . GLU B 1 74 ? -4.785 -18.859 -5.488 1 98.69 74 GLU B O 1
ATOM 1838 N N . ARG B 1 75 ? -6.305 -19.328 -3.93 1 98.75 75 ARG B N 1
ATOM 1839 C CA . ARG B 1 75 ? -7.168 -18.188 -4.219 1 98.75 75 ARG B CA 1
ATOM 1840 C C . ARG B 1 75 ? -7.883 -17.719 -2.961 1 98.75 75 ARG B C 1
ATOM 1842 O O . ARG B 1 75 ? -8.023 -18.469 -1.996 1 98.75 75 ARG B O 1
ATOM 1849 N N . HIS B 1 76 ? -8.234 -16.469 -2.916 1 98.62 76 HIS B N 1
ATOM 1850 C CA . HIS B 1 76 ? -9.078 -15.836 -1.906 1 98.62 76 HIS B CA 1
ATOM 1851 C C . HIS B 1 76 ? -10.438 -15.445 -2.484 1 98.62 76 HIS B C 1
ATOM 1853 O O . HIS B 1 76 ? -10.57 -14.383 -3.098 1 98.62 76 HIS B O 1
ATOM 1859 N N . PRO B 1 77 ? -11.453 -16.281 -2.297 1 98.19 77 PRO B N 1
ATOM 1860 C CA . PRO B 1 77 ? -12.742 -16.047 -2.957 1 98.19 77 PRO B CA 1
ATOM 1861 C C . PRO B 1 77 ? -13.453 -14.797 -2.43 1 98.19 77 PRO B C 1
ATOM 1863 O O . PRO B 1 77 ? -14.32 -14.242 -3.109 1 98.19 77 PRO B O 1
ATOM 1866 N N . GLN B 1 78 ? -13.062 -14.305 -1.27 1 98.38 78 GLN B N 1
ATOM 1867 C CA . GLN B 1 78 ? -13.836 -13.234 -0.647 1 98.38 78 GLN B CA 1
ATOM 1868 C C . GLN B 1 78 ? -13.047 -11.922 -0.638 1 98.38 78 GLN B C 1
ATOM 1870 O O . GLN B 1 78 ? -13.469 -10.945 -0.023 1 98.38 78 GLN B O 1
ATOM 1875 N N . GLY B 1 79 ? -11.953 -11.914 -1.332 1 98.62 79 GLY B N 1
ATOM 1876 C CA . GLY B 1 79 ? -11.203 -10.672 -1.276 1 98.62 79 GLY B CA 1
ATOM 1877 C C . GLY B 1 79 ? -10.094 -10.594 -2.311 1 98.62 79 GLY B C 1
ATOM 1878 O O . GLY B 1 79 ? -9.5 -11.617 -2.666 1 98.62 79 GLY B O 1
ATOM 1879 N N . SER B 1 80 ? -9.852 -9.406 -2.729 1 98.81 80 SER B N 1
ATOM 1880 C CA . SER B 1 80 ? -8.648 -9.156 -3.514 1 98.81 80 SER B CA 1
ATOM 1881 C C . SER B 1 80 ? -7.406 -9.156 -2.631 1 98.81 80 SER B C 1
ATOM 1883 O O . SER B 1 80 ? -7.508 -9.148 -1.403 1 98.81 80 SER B O 1
ATOM 1885 N N . GLN B 1 81 ? -6.27 -9.227 -3.186 1 98.88 81 GLN B N 1
ATOM 1886 C CA . GLN B 1 81 ? -4.996 -9.172 -2.471 1 98.88 81 GLN B CA 1
ATOM 1887 C C . GLN B 1 81 ? -3.93 -8.461 -3.299 1 98.88 81 GLN B C 1
ATOM 1889 O O . GLN B 1 81 ? -3.541 -8.945 -4.363 1 98.88 81 GLN B O 1
ATOM 1894 N N . ALA B 1 82 ? -3.471 -7.332 -2.824 1 98.94 82 ALA B N 1
ATOM 1895 C CA . ALA B 1 82 ? -2.484 -6.512 -3.523 1 98.94 82 ALA B CA 1
ATOM 1896 C C . ALA B 1 82 ? -1.098 -6.684 -2.91 1 98.94 82 ALA B C 1
ATOM 1898 O O . ALA B 1 82 ? -0.96 -6.781 -1.689 1 98.94 82 ALA B O 1
ATOM 1899 N N . PHE B 1 83 ? -0.063 -6.746 -3.719 1 98.94 83 PHE B N 1
ATOM 1900 C CA . PHE B 1 83 ? 1.341 -6.738 -3.326 1 98.94 83 PHE B CA 1
ATOM 1901 C C . PHE B 1 83 ? 2.082 -5.582 -3.984 1 98.94 83 PHE B C 1
ATOM 1903 O O . PHE B 1 83 ? 2.072 -5.449 -5.211 1 98.94 83 PHE B O 1
ATOM 1910 N N . MET B 1 84 ? 2.658 -4.727 -3.219 1 98.94 84 MET B N 1
ATOM 1911 C CA . MET B 1 84 ? 3.52 -3.652 -3.707 1 98.94 84 MET B CA 1
ATOM 1912 C C . MET B 1 84 ? 4.91 -3.742 -3.084 1 98.94 84 MET B C 1
ATOM 1914 O O . MET B 1 84 ? 5.051 -3.695 -1.861 1 98.94 84 MET B O 1
ATOM 1918 N N . PRO B 1 85 ? 5.969 -3.934 -3.912 1 98.88 85 PRO B N 1
ATOM 1919 C CA . PRO B 1 85 ? 7.312 -3.965 -3.334 1 98.88 85 PRO B CA 1
ATOM 1920 C C . PRO B 1 85 ? 7.723 -2.629 -2.721 1 98.88 85 PRO B C 1
ATOM 1922 O O . PRO B 1 85 ? 7.402 -1.57 -3.268 1 98.88 85 PRO B O 1
ATOM 1925 N N . LEU B 1 86 ? 8.484 -2.676 -1.61 1 98.69 86 LEU B N 1
ATOM 1926 C CA . LEU B 1 86 ? 8.805 -1.446 -0.89 1 98.69 86 LEU B CA 1
ATOM 1927 C C . LEU B 1 86 ? 10.242 -1.027 -1.14 1 98.69 86 LEU B C 1
ATOM 1929 O O . LEU B 1 86 ? 10.648 0.083 -0.783 1 98.69 86 LEU B O 1
ATOM 1933 N N . HIS B 1 87 ? 11 -1.893 -1.756 1 97.69 87 HIS B N 1
ATOM 1934 C CA . HIS B 1 87 ? 12.398 -1.594 -2.057 1 97.69 87 HIS B CA 1
ATOM 1935 C C . HIS B 1 87 ? 12.766 -2.041 -3.467 1 97.69 87 HIS B C 1
ATOM 1937 O O . HIS B 1 87 ? 13.875 -2.537 -3.697 1 97.69 87 HIS B O 1
ATOM 1943 N N . GLU B 1 88 ? 11.789 -2.033 -4.359 1 97.88 88 GLU B N 1
ATOM 1944 C CA . GLU B 1 88 ? 11.969 -2.316 -5.781 1 97.88 88 GLU B CA 1
ATOM 1945 C C . GLU B 1 88 ? 12.344 -3.777 -6.008 1 97.88 88 GLU B C 1
ATOM 1947 O O . GLU B 1 88 ? 13.211 -4.078 -6.832 1 97.88 88 GLU B O 1
ATOM 1952 N N . GLU B 1 89 ? 11.797 -4.625 -5.258 1 98.5 89 GLU B N 1
ATOM 1953 C CA . GLU B 1 89 ? 12.008 -6.055 -5.453 1 98.5 89 GLU B CA 1
ATOM 1954 C C . GLU B 1 89 ? 11.258 -6.562 -6.684 1 98.5 89 GLU B C 1
ATOM 1956 O O . GLU B 1 89 ? 10.094 -6.223 -6.891 1 98.5 89 GLU B O 1
ATOM 1961 N N . ARG B 1 90 ? 11.953 -7.355 -7.48 1 98.75 90 ARG B N 1
ATOM 1962 C CA . ARG B 1 90 ? 11.273 -8.102 -8.531 1 98.75 90 ARG B CA 1
ATOM 1963 C C . ARG B 1 90 ? 10.633 -9.375 -7.98 1 98.75 90 ARG B C 1
ATOM 1965 O O . ARG B 1 90 ? 11.164 -9.977 -7.047 1 98.75 90 ARG B O 1
ATOM 1972 N N . PHE B 1 91 ? 9.555 -9.781 -8.547 1 98.81 91 PHE B N 1
ATOM 1973 C CA . PHE B 1 91 ? 8.961 -11.039 -8.117 1 98.81 91 PHE B CA 1
ATOM 1974 C C . PHE B 1 91 ? 8.211 -11.703 -9.266 1 98.81 91 PHE B C 1
ATOM 1976 O O . PHE B 1 91 ? 7.852 -11.039 -10.242 1 98.81 91 PHE B O 1
ATOM 1983 N N . VAL B 1 92 ? 8.07 -13 -9.211 1 98.88 92 VAL B N 1
ATOM 1984 C CA . VAL B 1 92 ? 7.383 -13.828 -10.195 1 98.88 92 VAL B CA 1
ATOM 1985 C C . VAL B 1 92 ? 5.918 -13.992 -9.797 1 98.88 92 VAL B C 1
ATOM 1987 O O . VAL B 1 92 ? 5.605 -14.195 -8.625 1 98.88 92 VAL B O 1
ATOM 1990 N N . ILE B 1 93 ? 5.066 -13.883 -10.75 1 98.88 93 ILE B N 1
ATOM 1991 C CA . ILE B 1 93 ? 3.625 -14.023 -10.586 1 98.88 93 ILE B CA 1
ATOM 1992 C C . ILE B 1 93 ? 3.127 -15.211 -11.406 1 98.88 93 ILE B C 1
ATOM 1994 O O . ILE B 1 93 ? 3.414 -15.312 -12.602 1 98.88 93 ILE B O 1
ATOM 1998 N N . VAL B 1 94 ? 2.473 -16.094 -10.82 1 98.94 94 VAL B N 1
ATOM 1999 C CA . VAL B 1 94 ? 1.8 -17.188 -11.508 1 98.94 94 VAL B CA 1
ATOM 2000 C C . VAL B 1 94 ? 0.306 -17.172 -11.195 1 98.94 94 VAL B C 1
ATOM 2002 O O . VAL B 1 94 ? -0.088 -17.188 -10.023 1 98.94 94 VAL B O 1
ATOM 2005 N N . VAL B 1 95 ? -0.495 -17.109 -12.266 1 98.94 95 VAL B N 1
ATOM 2006 C CA . VAL B 1 95 ? -1.921 -16.891 -12.055 1 98.94 95 VAL B CA 1
ATOM 2007 C C . VAL B 1 95 ? -2.732 -17.766 -13 1 98.94 95 VAL B C 1
ATOM 2009 O O . VAL B 1 95 ? -2.221 -18.219 -14.031 1 98.94 95 VAL B O 1
ATOM 2012 N N . ALA B 1 96 ? -3.91 -17.953 -12.625 1 98.81 96 ALA B N 1
ATOM 2013 C CA . ALA B 1 96 ? -4.973 -18.531 -13.445 1 98.81 96 ALA B CA 1
ATOM 2014 C C . ALA B 1 96 ? -6.312 -17.859 -13.164 1 98.81 96 ALA B C 1
ATOM 2016 O O . ALA B 1 96 ? -6.508 -17.281 -12.086 1 98.81 96 ALA B O 1
ATOM 2017 N N . PRO B 1 97 ? -7.215 -17.828 -14.141 1 98.12 97 PRO B N 1
ATOM 2018 C CA . PRO B 1 97 ? -8.492 -17.141 -13.93 1 98.12 97 PRO B CA 1
ATOM 2019 C C . PRO B 1 97 ? -9.305 -17.75 -12.789 1 98.12 97 PRO B C 1
ATOM 2021 O O . PRO B 1 97 ? -9.07 -18.891 -12.398 1 98.12 97 PRO B O 1
ATOM 2024 N N . PRO B 1 98 ? -10.172 -16.891 -12.266 1 97.06 98 PRO B N 1
ATOM 2025 C CA . PRO B 1 98 ? -11.078 -17.469 -11.258 1 97.06 98 PRO B CA 1
ATOM 2026 C C . PRO B 1 98 ? -11.898 -18.641 -11.797 1 97.06 98 PRO B C 1
ATOM 2028 O O . PRO B 1 98 ? -12.172 -18.703 -13 1 97.06 98 PRO B O 1
ATOM 2031 N N . GLY B 1 99 ? -12.312 -19.5 -10.883 1 94.5 99 GLY B N 1
ATOM 2032 C CA . GLY B 1 99 ? -13.094 -20.672 -11.227 1 94.5 99 GLY B CA 1
ATOM 2033 C C . GLY B 1 99 ? -12.953 -21.812 -10.227 1 94.5 99 GLY B C 1
ATOM 2034 O O . GLY B 1 99 ? -12.094 -21.75 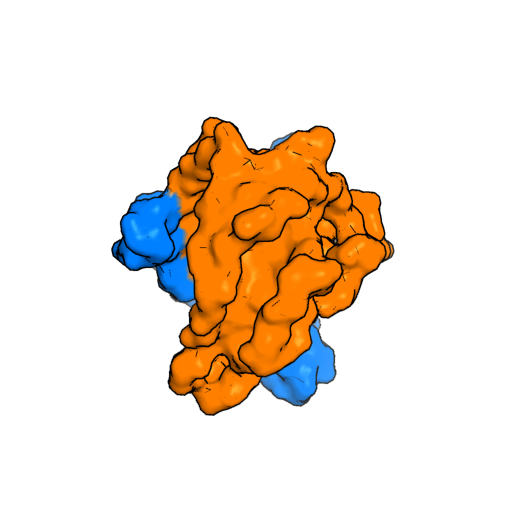-9.336 1 94.5 99 GLY B O 1
ATOM 2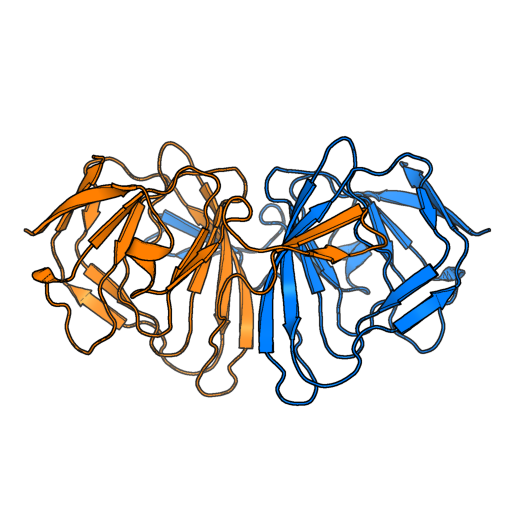035 N N . GLU B 1 100 ? -13.727 -22.781 -10.352 1 95.38 100 GLU B N 1
ATOM 2036 C CA . GLU B 1 100 ? -13.703 -23.906 -9.422 1 95.38 100 GLU B CA 1
ATOM 2037 C C . GLU B 1 100 ? -12.445 -24.75 -9.609 1 95.38 100 GLU B C 1
ATOM 2039 O O . GLU B 1 100 ? -11.898 -25.281 -8.641 1 95.38 100 GLU B O 1
ATOM 2044 N N . ASN B 1 101 ? -12.055 -24.828 -10.891 1 96.31 101 ASN B N 1
ATOM 2045 C CA . ASN B 1 101 ? -10.867 -25.609 -11.211 1 96.31 101 ASN B CA 1
ATOM 2046 C C . ASN B 1 101 ? -9.867 -24.812 -12.031 1 96.31 101 ASN B C 1
ATOM 2048 O O . ASN B 1 101 ? -10.25 -23.891 -12.766 1 96.31 101 ASN B O 1
ATOM 2052 N N . ILE B 1 102 ? -8.633 -25.203 -11.906 1 98.06 102 ILE B N 1
ATOM 2053 C CA . ILE B 1 102 ? -7.57 -24.578 -12.695 1 98.06 102 ILE B CA 1
ATOM 2054 C C . ILE B 1 102 ? -7.387 -25.328 -14.008 1 98.06 102 ILE B C 1
ATOM 2056 O O . ILE B 1 102 ? -7.094 -26.531 -14 1 98.06 102 ILE B O 1
ATOM 2060 N N . ASP B 1 103 ? -7.582 -24.672 -15.055 1 97.12 103 ASP B N 1
ATOM 2061 C CA . ASP B 1 103 ? -7.18 -25.203 -16.344 1 97.12 103 ASP B CA 1
ATOM 2062 C C . ASP B 1 103 ? -5.711 -24.891 -16.641 1 97.12 103 ASP B C 1
ATOM 2064 O O . ASP B 1 103 ? -5.348 -23.719 -16.812 1 97.12 103 ASP B O 1
ATOM 2068 N N . PRO B 1 104 ? -4.902 -25.922 -16.656 1 97.19 104 PRO B N 1
ATOM 2069 C CA . PRO B 1 104 ? -3.473 -25.672 -16.891 1 97.19 104 PRO B CA 1
ATOM 2070 C C . PRO B 1 104 ? -3.207 -24.812 -18.109 1 97.19 104 PRO B C 1
ATOM 2072 O O . PRO B 1 104 ? -2.227 -24.062 -18.141 1 97.19 104 PRO B O 1
ATOM 2075 N N . ALA B 1 105 ? -4.09 -24.859 -19.062 1 96.94 105 ALA B N 1
ATOM 2076 C CA . ALA B 1 105 ? -3.9 -24.109 -20.297 1 96.94 105 ALA B CA 1
ATOM 2077 C C . ALA B 1 105 ? -4.066 -22.609 -20.078 1 96.94 105 ALA B C 1
ATOM 2079 O O . ALA B 1 105 ? -3.631 -21.812 -20.906 1 96.94 105 ALA B O 1
ATOM 2080 N N . ASP B 1 106 ? -4.676 -22.234 -19.016 1 97.81 106 ASP B N 1
ATOM 2081 C CA . ASP B 1 106 ? -4.973 -20.828 -18.766 1 97.81 106 ASP B CA 1
ATOM 2082 C C . ASP B 1 106 ? -3.99 -20.234 -17.75 1 97.81 106 ASP B C 1
ATOM 2084 O O . ASP B 1 106 ? -4.07 -19.047 -17.422 1 97.81 106 ASP B O 1
ATOM 2088 N N . VAL B 1 107 ? -3.092 -21.047 -17.266 1 98.75 107 VAL B N 1
ATOM 2089 C CA . VAL B 1 107 ? -2.115 -20.562 -16.297 1 98.75 107 VAL B CA 1
ATOM 2090 C C . VAL B 1 107 ? -1.069 -19.703 -16.984 1 98.75 107 VAL B C 1
ATOM 2092 O O . VAL B 1 107 ? -0.598 -20.047 -18.078 1 98.75 107 VAL B O 1
ATOM 2095 N N . ARG B 1 108 ? -0.763 -18.594 -16.438 1 98.75 108 ARG B N 1
ATOM 2096 C CA . ARG B 1 108 ? 0.234 -17.656 -16.953 1 98.75 108 ARG B CA 1
ATOM 2097 C C . ARG B 1 108 ? 1.268 -17.312 -15.891 1 98.75 108 ARG B C 1
ATOM 2099 O O . ARG B 1 108 ? 0.969 -17.344 -14.695 1 98.75 108 ARG B O 1
ATOM 2106 N N . ALA B 1 109 ? 2.441 -17 -16.312 1 98.88 109 ALA B N 1
ATOM 2107 C CA . ALA B 1 109 ? 3.518 -16.516 -15.445 1 98.88 109 ALA B CA 1
ATOM 2108 C C . ALA B 1 109 ? 4.043 -15.164 -15.914 1 98.88 109 ALA B C 1
ATOM 2110 O O . ALA B 1 109 ? 4.203 -14.938 -17.109 1 98.88 109 ALA B O 1
ATOM 2111 N N . PHE B 1 110 ? 4.25 -14.305 -15.016 1 98.88 110 PHE B N 1
ATOM 2112 C CA . PHE B 1 110 ? 4.805 -12.984 -15.273 1 98.88 110 PHE B CA 1
ATOM 2113 C C . PHE B 1 110 ? 5.961 -12.688 -14.328 1 98.88 110 PHE B C 1
ATOM 2115 O O . PHE B 1 110 ? 6.102 -13.328 -13.289 1 98.88 110 PHE B O 1
ATOM 2122 N N . VAL B 1 111 ? 6.754 -11.758 -14.695 1 98.88 111 VAL B N 1
ATOM 2123 C CA . VAL B 1 111 ? 7.793 -11.234 -13.82 1 98.88 111 VAL B CA 1
ATOM 2124 C C . VAL B 1 111 ? 7.734 -9.703 -13.812 1 98.88 111 VAL B C 1
ATOM 2126 O O . VAL B 1 111 ? 7.551 -9.078 -14.859 1 98.88 111 VAL B O 1
ATOM 2129 N N . THR B 1 112 ? 7.812 -9.156 -12.617 1 98.75 112 THR B N 1
ATOM 2130 C CA . THR B 1 112 ? 7.789 -7.703 -12.477 1 98.75 112 THR B CA 1
ATOM 2131 C C . THR B 1 112 ? 9.18 -7.113 -12.695 1 98.75 112 THR B C 1
ATOM 2133 O O . THR B 1 112 ? 10.172 -7.84 -12.719 1 98.75 112 THR B O 1
ATOM 2136 N N . ASP B 1 113 ? 9.25 -5.781 -12.789 1 98.19 113 ASP B N 1
ATOM 2137 C CA . ASP B 1 113 ? 10.531 -5.141 -13.07 1 98.19 113 ASP B CA 1
ATOM 2138 C C . ASP B 1 113 ? 11.07 -4.418 -11.836 1 98.19 113 ASP B C 1
ATOM 2140 O O . ASP B 1 113 ? 11.984 -3.602 -11.938 1 98.19 113 ASP B O 1
ATOM 2144 N N . GLY B 1 114 ? 10.422 -4.582 -10.727 1 97.88 114 GLY B N 1
ATOM 2145 C CA . GLY B 1 114 ? 10.867 -3.986 -9.477 1 97.88 114 GLY B CA 1
ATOM 2146 C C . GLY B 1 114 ? 10.055 -2.77 -9.07 1 97.88 114 GLY B C 1
ATOM 2147 O O . GLY B 1 114 ? 10.078 -2.361 -7.906 1 97.88 114 GLY B O 1
ATOM 2148 N N . ARG B 1 115 ? 9.344 -2.172 -10.031 1 97.69 115 ARG B N 1
ATOM 2149 C CA . ARG B 1 115 ? 8.594 -0.952 -9.742 1 97.69 115 ARG B CA 1
ATOM 2150 C C . ARG B 1 115 ? 7.09 -1.2 -9.828 1 97.69 115 ARG B C 1
ATOM 2152 O O . ARG B 1 115 ? 6.293 -0.294 -9.578 1 97.69 115 ARG B O 1
ATOM 2159 N N . GLN B 1 116 ? 6.762 -2.422 -10.164 1 98.75 116 GLN B N 1
ATOM 2160 C CA . GLN B 1 116 ? 5.359 -2.787 -10.344 1 98.75 116 GLN B CA 1
ATOM 2161 C C . GLN B 1 116 ? 4.832 -3.57 -9.148 1 98.75 116 GLN B C 1
ATOM 2163 O O . GLN B 1 116 ? 5.535 -4.422 -8.594 1 98.75 116 GLN B O 1
ATOM 2168 N N . GLY B 1 117 ? 3.598 -3.205 -8.75 1 98.81 117 GLY B N 1
ATOM 2169 C CA . GLY B 1 117 ? 2.797 -4.078 -7.906 1 98.81 117 GLY B CA 1
ATOM 2170 C C . GLY B 1 117 ? 1.641 -4.723 -8.641 1 98.81 117 GLY B C 1
ATOM 2171 O O . GLY B 1 117 ? 1.411 -4.441 -9.82 1 98.81 117 GLY B O 1
ATOM 2172 N N . VAL B 1 118 ? 0.933 -5.648 -7.945 1 98.94 118 VAL B N 1
ATOM 2173 C CA . VAL B 1 118 ? -0.245 -6.277 -8.531 1 98.94 118 VAL B CA 1
ATOM 2174 C C . VAL B 1 118 ? -1.363 -6.355 -7.492 1 98.94 118 VAL B C 1
ATOM 2176 O O . VAL B 1 118 ? -1.105 -6.293 -6.289 1 98.94 118 VAL B O 1
ATOM 2179 N N . ASN B 1 119 ? -2.568 -6.398 -7.949 1 98.94 119 ASN B N 1
ATOM 2180 C CA . ASN B 1 119 ? -3.756 -6.75 -7.18 1 98.94 119 ASN B CA 1
ATOM 2181 C C . ASN B 1 119 ? -4.508 -7.918 -7.809 1 98.94 119 ASN B C 1
ATOM 2183 O O . ASN B 1 119 ? -5.051 -7.793 -8.906 1 98.94 119 ASN B O 1
ATOM 2187 N N . TYR B 1 120 ? -4.508 -9.078 -7.117 1 98.88 120 TYR B N 1
ATOM 2188 C CA . TYR B 1 120 ? -5.32 -10.211 -7.562 1 98.88 120 TYR B CA 1
ATOM 2189 C C . TYR B 1 120 ? -6.793 -9.977 -7.254 1 98.88 120 TYR B C 1
ATOM 2191 O O . TYR B 1 120 ? -7.16 -9.688 -6.113 1 98.88 120 TYR B O 1
ATOM 2199 N N . ARG B 1 121 ? -7.641 -10.164 -8.227 1 98.56 121 ARG B N 1
ATOM 2200 C CA . ARG B 1 121 ? -9.078 -10.094 -7.984 1 98.56 121 ARG B CA 1
ATOM 2201 C C . ARG B 1 121 ? -9.539 -11.242 -7.086 1 98.56 121 ARG B C 1
ATOM 2203 O O . ARG B 1 121 ? -8.914 -12.297 -7.055 1 98.56 121 ARG B O 1
ATOM 2210 N N . ALA B 1 122 ? -10.648 -10.953 -6.426 1 98.56 122 ALA B N 1
ATOM 2211 C CA . ALA B 1 122 ? -11.234 -12.031 -5.625 1 98.56 122 ALA B CA 1
ATOM 2212 C C . ALA B 1 122 ? -11.43 -13.289 -6.461 1 98.56 122 ALA B C 1
ATOM 2214 O O . ALA B 1 122 ? -11.953 -13.227 -7.574 1 98.56 122 ALA B O 1
ATOM 2215 N N . GLY B 1 123 ? -10.906 -14.336 -5.973 1 98.5 123 GLY B N 1
ATOM 2216 C CA . GLY B 1 123 ? -11.133 -15.617 -6.621 1 98.5 123 GLY B CA 1
ATOM 2217 C C . GLY B 1 123 ? -10.055 -15.977 -7.625 1 98.5 123 GLY B C 1
ATOM 2218 O O . GLY B 1 123 ? -10.008 -17.109 -8.117 1 98.5 123 GLY B O 1
ATOM 2219 N N . THR B 1 124 ? -9.18 -15.086 -7.98 1 98.81 124 THR B N 1
ATOM 2220 C CA . THR B 1 124 ? -8.086 -15.375 -8.906 1 98.81 124 THR B CA 1
ATOM 2221 C C . THR B 1 124 ? -7.102 -16.359 -8.289 1 98.81 124 THR B C 1
ATOM 2223 O O . THR B 1 124 ? -6.68 -16.188 -7.141 1 98.81 124 THR B O 1
ATOM 2226 N N . TRP B 1 125 ? -6.801 -17.438 -9.008 1 98.88 125 TRP B N 1
ATOM 2227 C CA . TRP B 1 125 ? -5.758 -18.359 -8.57 1 98.88 125 TRP B CA 1
ATOM 2228 C C . TRP B 1 125 ? -4.375 -17.734 -8.727 1 98.88 125 TRP B C 1
ATOM 2230 O O . TRP B 1 125 ? -4.09 -17.094 -9.742 1 98.88 125 TRP B O 1
ATOM 2240 N N . HIS B 1 126 ? -3.617 -17.922 -7.746 1 98.88 126 HIS B N 1
ATOM 2241 C CA . HIS B 1 126 ? -2.264 -17.391 -7.836 1 98.88 126 HIS B CA 1
ATOM 2242 C C . HIS B 1 126 ? -1.299 -18.172 -6.957 1 98.88 126 HIS B C 1
ATOM 2244 O O . HIS B 1 126 ? -1.723 -18.859 -6.023 1 98.88 126 HIS B O 1
ATOM 2250 N N . ALA B 1 127 ? -0.019 -18.109 -7.27 1 98.62 127 ALA B N 1
ATOM 2251 C CA . ALA B 1 127 ? 1.024 -18.688 -6.426 1 98.62 127 ALA B CA 1
ATOM 2252 C C . ALA B 1 127 ? 1.312 -17.812 -5.219 1 98.62 127 ALA B C 1
ATOM 2254 O O . ALA B 1 127 ? 0.965 -16.625 -5.211 1 98.62 127 ALA B O 1
ATOM 2255 N N . ILE B 1 128 ? 1.915 -18.391 -4.227 1 97.62 128 ILE B N 1
ATOM 2256 C CA . ILE B 1 128 ? 2.4 -17.594 -3.105 1 97.62 128 ILE B CA 1
ATOM 2257 C C . ILE B 1 128 ? 3.426 -16.578 -3.602 1 97.62 128 ILE B C 1
ATOM 2259 O O . ILE B 1 128 ? 4.047 -16.766 -4.648 1 97.62 128 ILE B O 1
ATOM 2263 N N . GLN B 1 129 ? 3.486 -15.523 -2.885 1 96.62 129 GLN B N 1
ATOM 2264 C CA . GLN B 1 129 ? 4.434 -14.469 -3.227 1 96.62 129 GLN B CA 1
ATOM 2265 C C . GLN B 1 129 ? 5.832 -15.031 -3.459 1 96.62 129 GLN B C 1
ATOM 2267 O O . GLN B 1 129 ? 6.363 -15.75 -2.611 1 96.62 129 GLN B O 1
ATOM 2272 N N . SER B 1 130 ? 6.496 -14.719 -4.598 1 98.25 130 SER B N 1
ATOM 2273 C CA . SER B 1 130 ? 7.762 -15.297 -5.031 1 98.25 130 SER B CA 1
ATOM 2274 C C . SER B 1 130 ? 8.758 -14.211 -5.426 1 98.25 130 SER B C 1
ATOM 2276 O O . SER B 1 130 ? 8.93 -13.922 -6.613 1 98.25 130 SER B O 1
ATOM 2278 N N . VAL B 1 131 ? 9.492 -13.703 -4.469 1 98.75 131 VAL B N 1
ATOM 2279 C CA . VAL B 1 131 ? 10.414 -12.586 -4.668 1 98.75 131 VAL B CA 1
ATOM 2280 C C . VAL B 1 131 ? 11.75 -13.117 -5.188 1 98.75 131 VAL B C 1
ATOM 2282 O O . VAL B 1 131 ? 12.172 -14.219 -4.82 1 98.75 131 VAL B O 1
ATOM 2285 N N . LEU B 1 132 ? 12.414 -12.32 -5.984 1 98.5 132 LEU B N 1
ATOM 2286 C CA . LEU B 1 132 ? 13.664 -12.703 -6.629 1 98.5 132 LEU B CA 1
ATOM 2287 C C . LEU B 1 132 ? 14.852 -12.008 -5.961 1 98.5 132 LEU B C 1
ATOM 2289 O O . LEU B 1 132 ? 14.703 -10.93 -5.379 1 98.5 132 LEU B O 1
ATOM 2293 N N . GLU B 1 133 ? 16.031 -12.594 -5.945 1 97.75 133 GLU B N 1
ATOM 2294 C CA . GLU B 1 133 ? 17.375 -12.031 -5.777 1 97.75 133 GLU B CA 1
ATOM 2295 C C . GLU B 1 133 ? 17.672 -11.742 -4.309 1 97.75 133 GLU B C 1
ATOM 2297 O O . GLU B 1 133 ? 18.75 -12.047 -3.818 1 97.75 133 GLU B O 1
ATOM 2302 N N . ARG B 1 134 ? 16.672 -11.148 -3.588 1 97.81 134 ARG B N 1
ATOM 2303 C CA . ARG B 1 134 ? 16.906 -10.766 -2.201 1 97.81 134 ARG B CA 1
ATOM 2304 C C . ARG B 1 134 ? 15.633 -10.844 -1.377 1 97.81 134 ARG B C 1
ATOM 2306 O O . ARG B 1 134 ? 14.531 -10.93 -1.933 1 97.81 134 ARG B O 1
ATOM 2313 N N . GLU B 1 135 ? 15.852 -10.859 -0.08 1 98.25 135 GLU B N 1
ATOM 2314 C CA . GLU B 1 135 ? 14.695 -10.734 0.804 1 98.25 135 GLU B CA 1
ATOM 2315 C C . GLU B 1 135 ? 13.852 -9.523 0.437 1 98.25 135 GLU B C 1
ATOM 2317 O O . GLU B 1 135 ? 14.383 -8.438 0.177 1 98.25 135 GLU B O 1
ATOM 2322 N N . GLY B 1 136 ? 12.57 -9.773 0.329 1 98.25 136 GLY B N 1
ATOM 2323 C CA . GLY B 1 136 ? 11.695 -8.711 -0.133 1 98.25 136 GLY B CA 1
ATOM 2324 C C . GLY B 1 136 ? 10.703 -8.258 0.918 1 98.25 136 GLY B C 1
ATOM 2325 O O . GLY B 1 136 ? 10.211 -9.07 1.703 1 98.25 136 GLY B O 1
ATOM 2326 N N . GLU B 1 137 ? 10.406 -6.973 0.926 1 98.69 137 GLU B N 1
ATOM 2327 C CA . GLU B 1 137 ? 9.359 -6.363 1.746 1 98.69 137 GLU B CA 1
ATOM 2328 C C . GLU B 1 137 ? 8.234 -5.805 0.881 1 98.69 137 GLU B C 1
ATOM 2330 O O . GLU B 1 137 ? 8.477 -4.996 -0.018 1 98.69 137 GLU B O 1
ATOM 2335 N N . PHE B 1 138 ? 7.004 -6.34 1.155 1 98.88 138 PHE B N 1
ATOM 2336 C CA . PHE B 1 138 ? 5.855 -5.965 0.341 1 98.88 138 PHE B CA 1
ATOM 2337 C C . PHE B 1 138 ? 4.742 -5.387 1.207 1 98.88 138 PHE B C 1
ATOM 2339 O O . PHE B 1 138 ? 4.395 -5.953 2.244 1 98.88 138 PHE B O 1
ATOM 2346 N N . LEU B 1 139 ? 4.258 -4.188 0.856 1 98.94 139 LEU B N 1
ATOM 2347 C CA . LEU B 1 139 ? 2.977 -3.768 1.413 1 98.94 139 LEU B CA 1
ATOM 2348 C C . LEU B 1 139 ? 1.829 -4.574 0.813 1 98.94 139 LEU B C 1
ATOM 2350 O O . LEU B 1 139 ? 1.734 -4.711 -0.408 1 98.94 139 LEU B O 1
ATOM 2354 N N . VAL B 1 140 ? 1.021 -5.121 1.676 1 98.94 140 VAL B N 1
ATOM 2355 C CA . VAL B 1 140 ? -0.081 -5.98 1.252 1 98.94 140 VAL B CA 1
ATOM 2356 C C . VAL B 1 140 ? -1.41 -5.371 1.688 1 98.94 140 VAL B C 1
ATOM 2358 O O . VAL B 1 140 ? -1.587 -5.023 2.859 1 98.94 140 VAL B O 1
ATOM 2361 N N . VAL B 1 141 ? -2.271 -5.129 0.759 1 98.94 141 VAL B N 1
ATOM 2362 C CA . VAL B 1 141 ? -3.643 -4.699 1.023 1 98.94 141 VAL B CA 1
ATOM 2363 C C . VAL B 1 141 ? -4.609 -5.832 0.693 1 98.94 141 VAL B C 1
ATOM 2365 O O . VAL B 1 141 ? -4.742 -6.227 -0.467 1 98.94 141 VAL B O 1
ATOM 2368 N N . ASP B 1 142 ? -5.207 -6.367 1.718 1 98.62 142 ASP B N 1
ATOM 2369 C CA . ASP B 1 142 ? -6.09 -7.512 1.503 1 98.62 142 ASP B CA 1
ATOM 2370 C C . ASP B 1 142 ? -7.254 -7.5 2.492 1 98.62 142 ASP B C 1
ATOM 2372 O O . ASP B 1 142 ? -7.59 -6.453 3.047 1 98.62 142 ASP B O 1
ATOM 2376 N N . ARG B 1 143 ? -7.996 -8.617 2.555 1 98.5 143 ARG B N 1
ATOM 2377 C CA . ARG B 1 143 ? -9.266 -8.695 3.271 1 98.5 143 ARG B CA 1
ATOM 2378 C C . ARG B 1 143 ? -9.086 -9.375 4.625 1 98.5 143 ARG B C 1
ATOM 2380 O O . ARG B 1 143 ? -8.453 -10.43 4.715 1 98.5 143 ARG B O 1
ATOM 2387 N N . GLY B 1 144 ? -9.602 -8.734 5.617 1 97.69 144 GLY B N 1
ATOM 2388 C CA . GLY B 1 144 ? -9.938 -9.414 6.859 1 97.69 144 GLY B CA 1
ATOM 2389 C C . GLY B 1 144 ? -11.422 -9.633 7.031 1 97.69 144 GLY B C 1
ATOM 2390 O O . GLY B 1 144 ? -12.234 -9 6.355 1 97.69 144 GLY B O 1
ATOM 2391 N N . GLY B 1 145 ? -11.781 -10.5 7.98 1 97.5 145 GLY B N 1
ATOM 2392 C CA . GLY B 1 145 ? -13.188 -10.789 8.211 1 97.5 145 GLY B CA 1
ATOM 2393 C C . GLY B 1 145 ? -13.438 -12.242 8.57 1 97.5 145 GLY B C 1
ATOM 2394 O O . GLY B 1 145 ? -12.492 -13.023 8.734 1 97.5 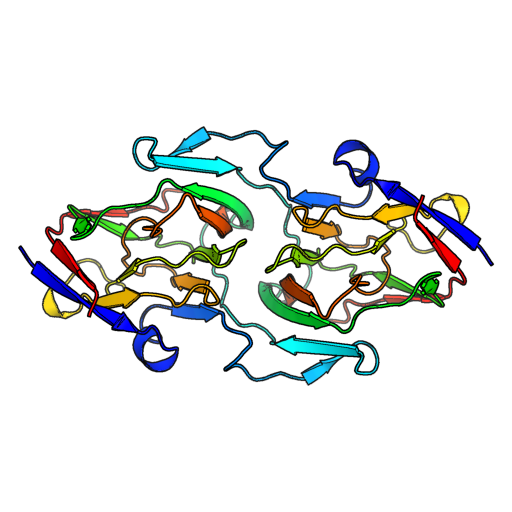145 GLY B O 1
ATOM 2395 N N . ASP B 1 146 ? -14.75 -12.539 8.633 1 97.81 146 ASP B N 1
ATOM 2396 C CA . ASP B 1 146 ? -15.141 -13.891 9.023 1 97.81 146 ASP B CA 1
ATOM 2397 C C . ASP B 1 146 ? -15.055 -14.852 7.84 1 97.81 146 ASP B C 1
ATOM 2399 O O . ASP B 1 146 ? -15.062 -14.422 6.684 1 97.81 146 ASP B O 1
ATOM 2403 N N . GLY B 1 147 ? -14.922 -16.109 8.133 1 96.06 147 GLY B N 1
ATOM 2404 C CA . GLY B 1 147 ? -15.023 -17.156 7.133 1 96.06 147 GLY B CA 1
ATOM 2405 C C . GLY B 1 147 ? -13.672 -17.578 6.574 1 96.06 147 GLY B C 1
ATOM 2406 O O . GLY B 1 147 ? -12.68 -16.859 6.742 1 96.06 147 GLY B O 1
ATOM 2407 N N . ASN B 1 148 ? -13.734 -18.688 5.875 1 96.19 148 ASN B N 1
ATOM 2408 C CA . ASN B 1 148 ? -12.547 -19.203 5.199 1 96.19 148 ASN B CA 1
ATOM 2409 C C . ASN B 1 148 ? -12.32 -18.5 3.857 1 96.19 148 ASN B C 1
ATOM 2411 O O . ASN B 1 148 ? -13.203 -18.516 2.994 1 96.19 148 ASN B O 1
ATOM 2415 N N . ASN B 1 149 ? -11.211 -17.922 3.697 1 97.88 149 ASN B N 1
ATOM 2416 C CA . ASN B 1 149 ? -10.945 -17.141 2.498 1 97.88 149 ASN B CA 1
ATOM 2417 C C . ASN B 1 149 ? -9.68 -17.594 1.789 1 97.88 149 ASN B C 1
ATOM 2419 O O . ASN B 1 149 ? -8.938 -16.797 1.23 1 97.88 149 ASN B O 1
ATOM 2423 N N . CYS B 1 150 ? -9.352 -18.812 1.856 1 97.88 150 CYS B N 1
ATOM 2424 C CA . CYS B 1 150 ? -8.188 -19.344 1.157 1 97.88 150 CYS B CA 1
ATOM 2425 C C . CYS B 1 150 ? -8.438 -20.781 0.701 1 97.88 150 CYS B C 1
ATOM 2427 O O . CYS B 1 150 ? -8.617 -21.672 1.527 1 97.88 150 CYS B O 1
ATOM 2429 N N . ASP B 1 151 ? -8.516 -20.969 -0.527 1 98.19 151 ASP B N 1
ATOM 2430 C CA . ASP B 1 151 ? -8.562 -22.281 -1.166 1 98.19 151 ASP B CA 1
ATOM 2431 C C . ASP B 1 151 ? -7.219 -22.625 -1.8 1 98.19 151 ASP B C 1
ATOM 2433 O O . ASP B 1 151 ? -6.504 -21.734 -2.283 1 98.19 151 ASP B O 1
ATOM 2437 N N . GLU B 1 152 ? -6.906 -23.891 -1.819 1 98.12 152 GLU B N 1
ATOM 2438 C CA . GLU B 1 152 ? -5.719 -24.391 -2.51 1 98.12 152 GLU B CA 1
ATOM 2439 C C . GLU B 1 152 ? -6.066 -25.516 -3.48 1 98.12 152 GLU B C 1
ATOM 2441 O O . GLU B 1 152 ? -6.93 -26.344 -3.195 1 98.12 152 GLU B O 1
ATOM 2446 N N . GLN B 1 153 ? -5.426 -25.547 -4.531 1 98.31 153 GLN B N 1
ATOM 2447 C CA . GLN B 1 153 ? -5.547 -26.625 -5.508 1 98.31 153 GLN B CA 1
ATOM 2448 C C . GLN B 1 153 ? -4.18 -27.062 -6.027 1 98.31 153 GLN B C 1
ATOM 2450 O O . GLN B 1 153 ? -3.369 -26.219 -6.426 1 98.31 153 GLN B O 1
ATOM 2455 N N . PRO B 1 154 ? -3.975 -28.344 -6.039 1 97.81 154 PRO B N 1
ATOM 2456 C CA . PRO B 1 154 ? -2.689 -28.844 -6.531 1 97.81 154 PRO B CA 1
ATOM 2457 C C . PRO B 1 154 ? -2.449 -28.5 -8 1 97.81 154 PRO B C 1
ATOM 2459 O O . PRO B 1 154 ? -3.383 -28.531 -8.805 1 97.81 154 PRO B O 1
ATOM 2462 N N . LEU B 1 155 ? -1.305 -28.109 -8.32 1 97.88 155 LEU B N 1
ATOM 2463 C CA . LEU B 1 155 ? -0.797 -27.859 -9.664 1 97.88 155 LEU B CA 1
ATOM 2464 C C . LEU B 1 155 ? 0.726 -27.922 -9.688 1 97.88 155 LEU B C 1
ATOM 2466 O O . LEU B 1 155 ? 1.396 -27.109 -9.047 1 97.88 155 LEU B O 1
ATOM 2470 N N . GLU B 1 156 ? 1.233 -28.859 -10.359 1 98.12 156 GLU B N 1
ATOM 2471 C CA . GLU B 1 156 ? 2.682 -28.953 -10.516 1 98.12 156 GLU B CA 1
ATOM 2472 C C . GLU B 1 156 ? 3.164 -28.109 -11.695 1 98.12 156 GLU B C 1
ATOM 2474 O O . GLU B 1 156 ? 2.762 -28.344 -12.836 1 98.12 156 GLU B O 1
ATOM 2479 N N . ALA B 1 157 ? 4.004 -27.172 -11.406 1 98.44 157 ALA B N 1
ATOM 2480 C CA . ALA B 1 157 ? 4.516 -26.297 -12.461 1 98.44 157 ALA B CA 1
ATOM 2481 C C . ALA B 1 157 ? 5.973 -25.922 -12.203 1 98.44 157 ALA B C 1
ATOM 2483 O O . ALA B 1 157 ? 6.422 -25.906 -11.055 1 98.44 157 ALA B O 1
ATOM 2484 N N . ARG B 1 158 ? 6.676 -25.734 -13.234 1 98.62 158 ARG B N 1
ATOM 2485 C CA . ARG B 1 158 ? 8.031 -25.188 -13.242 1 98.62 158 ARG B CA 1
ATOM 2486 C C . ARG B 1 158 ? 8.094 -23.891 -14.039 1 98.62 158 ARG B C 1
ATOM 2488 O O . ARG B 1 158 ? 7.656 -23.844 -15.195 1 98.62 158 ARG B O 1
ATOM 2495 N N . VAL B 1 159 ? 8.617 -22.844 -13.383 1 98.75 159 VAL B N 1
ATOM 2496 C CA . VAL B 1 159 ? 8.609 -21.516 -14 1 98.75 159 VAL B CA 1
ATOM 2497 C C . VAL B 1 159 ? 10.039 -21.047 -14.211 1 98.75 159 VAL B C 1
ATOM 2499 O O . VAL B 1 159 ? 10.859 -21.078 -13.281 1 98.75 159 VAL B O 1
ATOM 2502 N N . THR B 1 160 ? 10.391 -20.625 -15.344 1 98.56 160 THR B N 1
ATOM 2503 C CA . THR B 1 160 ? 11.641 -19.969 -15.672 1 98.56 160 THR B CA 1
ATOM 2504 C C . THR B 1 160 ? 11.391 -18.531 -16.125 1 98.56 160 THR B C 1
ATOM 2506 O O . THR B 1 160 ? 10.234 -18.125 -16.328 1 98.56 160 THR B O 1
ATOM 2509 N N . LEU B 1 161 ? 12.508 -17.75 -16.141 1 96.94 161 LEU B N 1
ATOM 2510 C CA . LEU B 1 161 ? 12.375 -16.406 -16.672 1 96.94 161 LEU B CA 1
ATOM 2511 C C . LEU B 1 161 ? 12.672 -16.359 -18.172 1 96.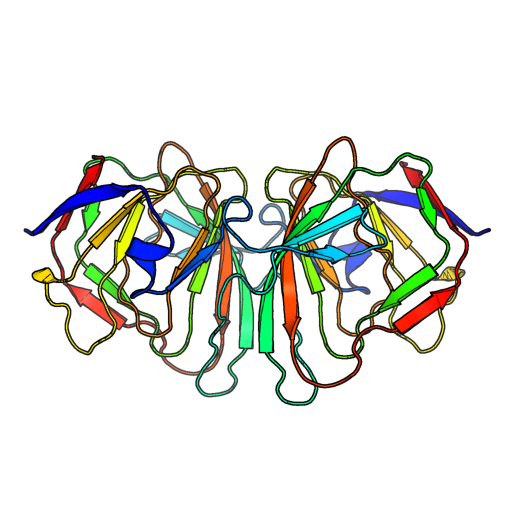94 161 LEU B C 1
ATOM 2513 O O . LEU B 1 161 ? 13.562 -17.078 -18.641 1 96.94 161 LEU B O 1
ATOM 2517 N N . GLY B 1 162 ? 11.906 -15.594 -18.875 1 85.31 162 GLY B N 1
ATOM 2518 C CA . GLY B 1 162 ? 12.133 -15.453 -20.312 1 85.31 162 GLY B CA 1
ATOM 2519 C C . GLY B 1 162 ? 13.312 -14.555 -20.641 1 85.31 162 GLY B C 1
ATOM 2520 O O . GLY B 1 162 ? 13.766 -13.789 -19.781 1 85.31 162 GLY B O 1
#

InterPro domains:
  IPR007247 Ureidoglycolate lyase [PF04115] (3-160)
  IPR007247 Ureidoglycolate lyase [PIRSF017306] (4-153)
  IPR007247 Ureidoglycolate lyase [PTHR21221] (3-157)
  IPR011051 RmlC-like cupin domain superfamily [SSF51182] (1-159)
  IPR024060 Ureidoglycolate lyase domain superfamily [G3DSA:2.60.120.480] (3-161)
  IPR047233 Ureidoglycolate amidohydrolase, cupin domain [cd20298] (54-143)

pLDDT: mean 97.95, std 1.48, range [85.31, 98.94]

Radius of gyration: 20.22 Å; Cα contacts (8 Å, |Δi|>4): 939; chains: 2; bounding box: 40×62×42 Å

Sequence (324 aa):
MLELVAQPLTAEAFSAFGDVIDSRTSEHFPINAGRTQRHHDLARVETLGDNAHTLISIFVSQPISLPLELTFLERHPQGSQAFMPLHEERFVIVVAPPGENIDPADVRAFVTDGRQGVNYRAGTWHAIQSVLEREGEFLVVDRGGDGNNCDEQPLEARVTLGMLELVAQPLTAEAFSAFGDVIDSRTSEHFPINAGRTQRHHDLARVETLGDNAHTLISIFVSQPISLPLELTFLERHPQGSQAFMPLHEERFVIVVAPPGENIDPADVRAFVTDGRQGVNYRAGTWHAIQSVLEREGEFLVVDRGGDGNNCDEQPLEARVTLG

Nearest PDB structures (foldseek):
  2bdr-assembly1_B  TM=9.713E-01  e=4.576E-21  Pseudomonas putida KT2440
  1xsr-assembly1_B  TM=9.437E-01  e=4.570E-19  Shigella flexneri
  1yqc-assembly1_B  TM=9.385E-01  e=9.587E-19  Escherichia coli O157:H7
  1xsq-assembly1_A  TM=9.469E-01  e=3.795E-18  Escherichia coli
  1nzc-assembly2_C  TM=5.517E-01  e=2.155E-03  Streptococcus suis

Secondary structure (DSSP, 8-state):
-EEEEEEEP-HHHHTTTEEEE-TTSS--EEETTTTEEEEEEEEE--B-STT-EEEEEEEEEPPP-SSEEEEEEEE-TTB-EEEEESS---EEEEEE-SSSS--GGG-EEEE--SS-EEEEPTT-EEPPPEE-SS-EEEEEEEEESSS---EEEEEEEEEEE-/-EEEEEEEP-HHHHTTTEEEE-TTSS--EEETTTTEEEEEEEEE--B-STT-EEEEEEEEEPPP-SSEEEEEEEE-TTB-EEEEESS---EEEEEE-SSSS--GGG-EEEE--SS-EEEEPTT-EEPPPEE-SS-EEEEEEEEESSS---EEEEEEEEEEE-